Protein AF-A0AAV9V7E1-F1 (afdb_monomer_lite)

Radius of gyration: 24.43 Å; chains: 1; bounding box: 53×46×79 Å

pLDDT: mean 79.53, std 14.14, range [32.5, 94.5]

Structure (mmCIF, N/CA/C/O backbone):
data_AF-A0AAV9V7E1-F1
#
_entry.id   AF-A0AAV9V7E1-F1
#
loop_
_atom_site.group_PDB
_atom_site.id
_atom_site.type_symbol
_atom_site.label_atom_id
_atom_site.label_alt_id
_atom_site.label_comp_id
_atom_site.label_asym_id
_atom_site.label_entity_id
_atom_site.label_seq_id
_atom_site.pdbx_PDB_ins_code
_atom_site.Cartn_x
_atom_site.Cartn_y
_atom_site.Cartn_z
_atom_site.occupancy
_atom_site.B_iso_or_equiv
_atom_site.auth_seq_id
_atom_site.auth_comp_id
_atom_site.auth_asym_id
_atom_site.auth_atom_id
_atom_site.pdbx_PDB_model_num
ATOM 1 N N . MET A 1 1 ? 5.660 -2.366 -20.018 1.00 52.00 1 MET A N 1
ATOM 2 C CA . MET A 1 1 ? 5.204 -1.285 -19.118 1.00 52.00 1 MET A CA 1
ATOM 3 C C . MET A 1 1 ? 4.579 -0.204 -19.982 1.00 52.00 1 MET A C 1
ATOM 5 O O . MET A 1 1 ? 5.301 0.425 -20.743 1.00 52.00 1 MET A O 1
ATOM 9 N N . ALA A 1 2 ? 3.251 -0.061 -19.982 1.00 58.31 2 ALA A N 1
ATOM 10 C CA . ALA A 1 2 ? 2.616 1.020 -20.735 1.00 58.31 2 ALA A CA 1
ATOM 11 C C . ALA A 1 2 ? 3.020 2.370 -20.104 1.00 58.31 2 ALA A C 1
ATOM 13 O O . ALA A 1 2 ? 3.030 2.456 -18.874 1.00 58.31 2 ALA A O 1
ATOM 14 N N . PRO A 1 3 ? 3.339 3.413 -20.894 1.00 69.69 3 PRO A N 1
ATOM 15 C CA . PRO A 1 3 ? 3.819 4.705 -20.383 1.00 69.69 3 PRO A CA 1
ATOM 16 C C . PRO A 1 3 ? 2.863 5.334 -19.360 1.00 69.69 3 PRO A C 1
ATOM 18 O O . PRO A 1 3 ? 3.293 6.037 -18.449 1.00 69.69 3 PRO A O 1
ATOM 21 N N . LEU A 1 4 ? 1.572 5.004 -19.461 1.00 81.38 4 LEU A N 1
ATOM 22 C CA . LEU A 1 4 ? 0.542 5.454 -18.537 1.00 81.38 4 LEU A CA 1
ATOM 23 C C . LEU A 1 4 ? 0.798 4.990 -17.094 1.00 81.38 4 LEU A C 1
ATOM 25 O O . LEU A 1 4 ? 0.675 5.796 -16.182 1.00 81.38 4 LEU A O 1
ATOM 29 N N . GLY A 1 5 ? 1.220 3.736 -16.890 1.00 84.06 5 GLY A N 1
ATOM 30 C CA . GLY A 1 5 ? 1.453 3.179 -15.551 1.00 84.06 5 GLY A CA 1
ATOM 31 C C . GLY A 1 5 ? 2.618 3.845 -14.811 1.00 84.06 5 GLY A C 1
ATOM 32 O O . GLY A 1 5 ? 2.587 4.011 -13.592 1.00 84.06 5 GLY A O 1
ATOM 33 N N . LEU A 1 6 ? 3.638 4.271 -15.560 1.00 87.25 6 LEU A N 1
ATOM 34 C CA . LEU A 1 6 ? 4.801 4.956 -15.003 1.00 87.25 6 LEU A CA 1
ATOM 35 C C . LEU A 1 6 ? 4.447 6.388 -14.598 1.00 87.25 6 LEU A C 1
ATOM 37 O O . LEU A 1 6 ? 4.761 6.813 -13.488 1.00 87.25 6 LEU A O 1
ATOM 41 N N . LEU A 1 7 ? 3.719 7.103 -15.460 1.00 89.31 7 LEU A N 1
ATOM 42 C CA . LEU A 1 7 ? 3.215 8.437 -15.137 1.00 89.31 7 LEU A CA 1
ATOM 43 C C . LEU A 1 7 ? 2.283 8.408 -13.925 1.00 89.31 7 LEU A C 1
ATOM 45 O O . LEU A 1 7 ? 2.433 9.245 -13.040 1.00 89.31 7 LEU A O 1
ATOM 49 N N . THR A 1 8 ? 1.373 7.433 -13.837 1.00 90.62 8 THR A N 1
ATOM 50 C CA . THR A 1 8 ? 0.489 7.306 -12.670 1.00 90.62 8 THR A CA 1
ATOM 51 C C . THR A 1 8 ? 1.274 7.064 -11.391 1.00 90.62 8 THR A C 1
ATOM 53 O O . THR A 1 8 ? 0.981 7.703 -10.392 1.00 90.62 8 THR A O 1
ATOM 56 N N . ALA A 1 9 ? 2.304 6.214 -11.409 1.00 91.19 9 ALA A N 1
ATOM 57 C CA . ALA A 1 9 ? 3.104 5.944 -10.215 1.00 91.19 9 ALA A CA 1
ATOM 58 C C . ALA A 1 9 ? 3.891 7.175 -9.748 1.00 91.19 9 ALA A C 1
ATOM 60 O O . ALA A 1 9 ? 3.915 7.476 -8.554 1.00 91.19 9 ALA A O 1
ATOM 61 N N . VAL A 1 10 ? 4.479 7.922 -10.686 1.00 91.94 10 VAL A N 1
ATOM 62 C CA . VAL A 1 10 ? 5.180 9.176 -10.381 1.00 91.94 10 VAL A CA 1
ATOM 63 C C . VAL A 1 10 ? 4.205 10.217 -9.828 1.00 91.94 10 VAL A C 1
ATOM 65 O O . VAL A 1 10 ? 4.471 10.810 -8.786 1.00 91.94 10 VAL A O 1
ATOM 68 N N . VAL A 1 11 ? 3.052 10.411 -10.476 1.00 92.81 11 VAL A N 1
ATOM 69 C CA . VAL A 1 11 ? 2.013 11.340 -10.006 1.00 92.81 11 VAL A CA 1
ATOM 70 C C . VAL A 1 11 ? 1.515 10.939 -8.618 1.00 92.81 11 VAL A C 1
ATOM 72 O O . VAL A 1 11 ? 1.413 11.803 -7.753 1.00 92.81 11 VAL A O 1
ATOM 75 N N . SER A 1 12 ? 1.272 9.654 -8.364 1.00 91.69 12 SER A N 1
ATOM 76 C CA . SER A 1 12 ? 0.867 9.153 -7.048 1.00 91.69 12 SER A CA 1
ATOM 77 C C . SER A 1 12 ? 1.924 9.422 -5.977 1.00 91.69 12 SER A C 1
ATOM 79 O O . SER A 1 12 ? 1.596 9.970 -4.927 1.00 91.69 12 SER A O 1
ATOM 81 N N . ALA A 1 13 ? 3.200 9.135 -6.253 1.00 91.94 13 ALA A N 1
ATOM 82 C CA . ALA A 1 13 ? 4.289 9.414 -5.316 1.00 91.94 13 ALA A CA 1
ATOM 83 C C . ALA A 1 13 ? 4.396 10.917 -4.992 1.00 91.94 13 ALA A C 1
ATOM 85 O O . ALA A 1 13 ? 4.536 11.293 -3.827 1.00 91.94 13 ALA A O 1
ATOM 86 N N . ILE A 1 14 ? 4.254 11.786 -6.001 1.00 91.38 14 ILE A N 1
ATOM 87 C CA . ILE A 1 14 ? 4.246 13.247 -5.822 1.00 91.38 14 ILE A CA 1
ATOM 88 C C . ILE A 1 14 ? 3.015 13.709 -5.034 1.00 91.38 14 ILE A C 1
ATOM 90 O O . ILE A 1 14 ? 3.132 14.592 -4.187 1.00 91.38 14 ILE A O 1
ATOM 94 N N . ARG A 1 15 ? 1.834 13.137 -5.284 1.00 91.62 15 ARG A N 1
ATOM 95 C CA . ARG A 1 15 ? 0.604 13.503 -4.566 1.00 91.62 15 ARG A CA 1
ATOM 96 C C . ARG A 1 15 ? 0.686 13.167 -3.079 1.00 91.62 15 ARG A C 1
ATOM 98 O O . ARG A 1 15 ? 0.212 13.971 -2.281 1.00 91.62 15 ARG A O 1
ATOM 105 N N . VAL A 1 16 ? 1.293 12.032 -2.724 1.00 88.44 16 VAL A N 1
ATOM 106 C CA . VAL A 1 16 ? 1.431 11.575 -1.330 1.00 88.44 16 VAL A CA 1
ATOM 107 C C . VAL A 1 16 ? 2.575 12.292 -0.602 1.00 88.44 16 VAL A C 1
ATOM 109 O O . VAL A 1 16 ? 2.384 12.759 0.519 1.00 88.44 16 VAL A O 1
ATOM 112 N N . CYS A 1 17 ? 3.749 12.402 -1.235 1.00 86.69 17 CYS A N 1
ATOM 113 C CA . CYS A 1 17 ? 5.004 12.766 -0.552 1.00 86.69 17 CYS A CA 1
ATOM 114 C C . CYS A 1 17 ? 5.626 14.076 -1.053 1.00 86.69 17 CYS A C 1
ATOM 116 O O . CYS A 1 17 ? 6.612 14.555 -0.495 1.00 86.69 17 CYS A O 1
ATOM 118 N N . GLY A 1 18 ? 5.112 14.631 -2.150 1.00 84.56 18 GLY A N 1
ATOM 119 C CA . GLY A 1 18 ? 5.703 15.781 -2.821 1.00 84.56 18 GLY A CA 1
ATOM 120 C C . GLY A 1 18 ? 5.527 17.080 -2.043 1.00 84.56 18 GLY A C 1
ATOM 121 O O . GLY A 1 18 ? 4.513 17.326 -1.387 1.00 84.56 18 GLY A O 1
ATOM 122 N N . THR A 1 19 ? 6.510 17.967 -2.177 1.00 87.69 19 THR A N 1
ATOM 123 C CA . THR A 1 19 ? 6.403 19.345 -1.689 1.00 87.69 19 THR A CA 1
ATOM 124 C C . THR A 1 19 ? 5.349 20.125 -2.493 1.00 87.69 19 THR A C 1
ATOM 126 O O . THR A 1 19 ? 5.003 19.731 -3.613 1.00 87.69 19 THR A O 1
ATOM 129 N N . PRO A 1 20 ? 4.838 21.263 -1.981 1.00 87.19 20 PRO A N 1
ATOM 130 C CA . PRO A 1 20 ? 3.844 22.069 -2.695 1.00 87.19 20 PRO A CA 1
ATOM 131 C C . PRO A 1 20 ? 4.257 22.454 -4.125 1.00 87.19 20 PRO A C 1
ATOM 133 O O . PRO A 1 20 ? 3.412 22.490 -5.015 1.00 87.19 20 PRO A O 1
ATOM 136 N N . SER A 1 21 ? 5.552 22.672 -4.380 1.00 88.00 21 SER A N 1
ATOM 137 C CA . SER A 1 21 ? 6.071 22.962 -5.722 1.00 88.00 21 SER A CA 1
ATOM 138 C C . SER A 1 21 ? 5.982 21.758 -6.665 1.00 88.00 21 SER A C 1
ATOM 140 O O . SER A 1 21 ? 5.556 21.908 -7.809 1.00 88.00 21 SER A O 1
ATOM 142 N N . MET A 1 22 ? 6.310 20.552 -6.192 1.00 87.38 22 MET A N 1
ATOM 143 C CA . MET A 1 22 ? 6.173 19.324 -6.984 1.00 87.38 22 MET A CA 1
ATOM 144 C C . MET A 1 22 ? 4.703 19.015 -7.285 1.00 87.38 22 MET A C 1
ATOM 146 O O . MET A 1 22 ? 4.364 18.636 -8.405 1.00 87.38 22 MET A O 1
ATOM 150 N N . ARG A 1 23 ? 3.814 19.232 -6.309 1.00 90.25 23 ARG A N 1
ATOM 151 C CA . ARG A 1 23 ? 2.363 19.085 -6.503 1.00 90.25 23 ARG A CA 1
ATOM 152 C C . ARG A 1 23 ? 1.830 20.131 -7.485 1.00 90.25 23 ARG A C 1
ATOM 154 O O . ARG A 1 23 ? 0.990 19.805 -8.318 1.00 90.25 23 ARG A O 1
ATOM 161 N N . ALA A 1 24 ? 2.354 21.358 -7.465 1.00 90.69 24 ALA A N 1
ATOM 162 C CA . ALA A 1 24 ? 2.008 22.380 -8.451 1.00 90.69 24 ALA A CA 1
ATOM 163 C C . ALA A 1 24 ? 2.445 22.010 -9.874 1.00 90.69 24 ALA A C 1
ATOM 165 O O . ALA A 1 24 ? 1.677 22.224 -10.810 1.00 90.69 24 ALA A O 1
ATOM 166 N N . PHE A 1 25 ? 3.616 21.389 -10.034 1.00 91.56 25 PHE A N 1
ATOM 167 C CA . PHE A 1 25 ? 4.118 20.948 -11.337 1.00 91.56 25 PHE A CA 1
ATOM 168 C C . PHE A 1 25 ? 3.181 19.949 -12.035 1.00 91.56 25 PHE A C 1
ATOM 170 O O . PHE A 1 25 ? 2.971 20.036 -13.240 1.00 91.56 25 PHE A O 1
ATOM 177 N N . ILE A 1 26 ? 2.557 19.044 -11.277 1.00 91.88 26 ILE A N 1
ATOM 178 C CA . ILE A 1 26 ? 1.576 18.082 -11.808 1.00 91.88 26 ILE A CA 1
ATOM 179 C C . ILE A 1 26 ? 0.138 18.635 -11.856 1.00 91.88 26 ILE A C 1
ATOM 181 O O . ILE A 1 26 ? -0.808 17.875 -12.061 1.00 91.88 26 ILE A O 1
ATOM 185 N N . GLY A 1 27 ? -0.056 19.938 -11.619 1.00 90.00 27 GLY A N 1
ATOM 186 C CA . GLY A 1 27 ? -1.377 20.578 -11.626 1.00 90.00 27 GLY A CA 1
ATOM 187 C C . GLY A 1 27 ? -2.244 20.276 -10.397 1.00 90.00 27 GLY A C 1
ATOM 188 O O . GLY A 1 27 ? -3.460 20.436 -10.447 1.00 90.00 27 GLY A O 1
ATOM 189 N N . ARG A 1 28 ? -1.642 19.842 -9.283 1.00 89.00 28 ARG A N 1
ATOM 190 C CA . ARG A 1 28 ? -2.319 19.464 -8.026 1.00 89.00 28 ARG A CA 1
ATOM 191 C C . ARG A 1 28 ? -1.922 20.354 -6.841 1.00 89.00 28 ARG A C 1
ATOM 193 O O . ARG A 1 28 ? -1.932 19.916 -5.697 1.00 89.00 28 ARG A O 1
ATOM 200 N N . ALA A 1 29 ? -1.585 21.623 -7.098 1.00 86.00 29 ALA A N 1
ATOM 201 C CA . ALA A 1 29 ? -1.129 22.572 -6.070 1.00 86.00 29 ALA A CA 1
ATOM 202 C C . ALA A 1 29 ? -2.114 22.745 -4.897 1.00 86.00 29 ALA A C 1
ATOM 204 O O . ALA A 1 29 ? -1.691 22.914 -3.760 1.00 86.00 29 ALA A O 1
ATOM 205 N N . GLN A 1 30 ? -3.417 22.725 -5.192 1.00 86.44 30 GLN A N 1
ATOM 206 C CA . GLN A 1 30 ? -4.501 22.952 -4.226 1.00 86.44 30 GLN A CA 1
ATOM 207 C C . GLN A 1 30 ? -5.075 21.646 -3.659 1.00 86.44 30 GLN A C 1
ATOM 209 O O . GLN A 1 30 ? -6.104 21.651 -2.990 1.00 86.44 30 GLN A O 1
ATOM 214 N N . GLU A 1 31 ? -4.450 20.508 -3.957 1.00 86.69 31 GLU A N 1
ATOM 215 C CA . GLU A 1 31 ? -4.922 19.223 -3.464 1.00 86.69 31 GLU A CA 1
ATOM 216 C C . GLU A 1 31 ? -4.590 19.058 -1.975 1.00 86.69 31 GLU A C 1
ATOM 218 O O . GLU A 1 31 ? -3.427 19.146 -1.564 1.00 86.69 31 GLU A O 1
ATOM 223 N N . SER A 1 32 ? -5.608 18.778 -1.156 1.00 85.44 32 SER A N 1
ATOM 224 C CA . SER A 1 32 ? -5.393 18.509 0.265 1.00 85.44 32 SER A CA 1
ATOM 225 C C . SER A 1 32 ? -4.566 17.222 0.460 1.00 85.44 32 SER A C 1
ATOM 227 O O . SER A 1 32 ? -4.656 16.301 -0.357 1.00 85.44 32 SER A O 1
ATOM 229 N N . PRO A 1 33 ? -3.731 17.114 1.510 1.00 80.75 33 PRO A N 1
ATOM 230 C CA . PRO A 1 33 ? -3.013 15.872 1.815 1.00 80.75 33 PRO A CA 1
ATOM 231 C C . PRO A 1 33 ? -3.953 14.670 1.978 1.00 80.75 33 PRO A C 1
ATOM 233 O O . PRO A 1 33 ? -3.702 13.627 1.380 1.00 80.75 33 PRO A O 1
ATOM 236 N N . GLY A 1 34 ? -5.084 14.856 2.668 1.00 83.19 34 GLY A N 1
ATOM 237 C CA . GLY A 1 34 ? -6.085 13.807 2.864 1.00 83.19 34 GLY A CA 1
ATOM 238 C C . GLY A 1 34 ? -6.660 13.263 1.554 1.00 83.19 34 GLY A C 1
ATOM 239 O O . GLY A 1 34 ? -6.980 12.086 1.469 1.00 83.19 34 GLY A O 1
ATOM 240 N N . THR A 1 35 ? -6.757 14.080 0.496 1.00 87.81 35 THR A N 1
ATOM 241 C CA . THR A 1 35 ? -7.291 13.617 -0.798 1.00 87.81 35 THR A CA 1
ATOM 242 C C . THR A 1 35 ? -6.392 12.576 -1.444 1.00 87.81 35 THR A C 1
ATOM 244 O O . THR A 1 35 ? -6.877 11.558 -1.931 1.00 87.81 35 THR A O 1
ATOM 247 N N . ALA A 1 36 ? -5.080 12.788 -1.385 1.00 87.56 36 ALA A N 1
ATOM 248 C CA . ALA A 1 36 ? -4.124 11.799 -1.859 1.00 87.56 36 ALA A CA 1
ATOM 249 C C . ALA A 1 36 ? -4.139 10.540 -0.975 1.00 87.56 36 ALA A C 1
ATOM 251 O O . ALA A 1 36 ? -4.044 9.431 -1.490 1.00 87.56 36 ALA A O 1
ATOM 252 N N . GLU A 1 37 ? -4.289 10.697 0.343 1.00 87.44 37 GLU A N 1
ATOM 253 C CA . GLU A 1 37 ? -4.324 9.581 1.298 1.00 87.44 37 GLU A CA 1
ATOM 254 C C . GLU A 1 37 ? -5.550 8.684 1.119 1.00 87.44 37 GLU A C 1
ATOM 256 O O . GLU A 1 37 ? -5.416 7.461 1.133 1.00 87.44 37 GLU A O 1
ATOM 261 N N . VAL A 1 38 ? -6.735 9.270 0.935 1.00 88.06 38 VAL A N 1
ATOM 262 C CA . VAL A 1 38 ? -7.986 8.532 0.706 1.00 88.06 38 VAL A CA 1
ATOM 263 C C . VAL A 1 38 ? -7.885 7.664 -0.548 1.00 88.06 38 VAL A C 1
ATOM 265 O O . VAL A 1 38 ? -8.335 6.522 -0.519 1.00 88.06 38 VAL A O 1
ATOM 268 N N . GLU A 1 39 ? -7.277 8.176 -1.620 1.00 87.44 39 GLU A N 1
ATOM 269 C CA . GLU A 1 39 ? -7.197 7.480 -2.910 1.00 87.44 39 GLU A CA 1
ATOM 270 C C . GLU A 1 39 ? -6.033 6.485 -3.023 1.00 87.44 39 GLU A C 1
ATOM 272 O O . GLU A 1 39 ? -6.160 5.486 -3.731 1.00 87.44 39 GLU A O 1
ATOM 277 N N . LEU A 1 40 ? -4.881 6.780 -2.408 1.00 88.31 40 LEU A N 1
ATOM 278 C CA . LEU A 1 40 ? -3.621 6.085 -2.712 1.00 88.31 40 LEU A CA 1
ATOM 279 C C . LEU A 1 40 ? -3.078 5.232 -1.571 1.00 88.31 40 LEU A C 1
ATOM 281 O O . LEU A 1 40 ? -2.299 4.318 -1.835 1.00 88.31 40 LEU A O 1
ATOM 285 N N . LEU A 1 41 ? -3.435 5.535 -0.326 1.00 86.94 41 LEU A N 1
ATOM 286 C CA . LEU A 1 41 ? -2.930 4.805 0.833 1.00 86.94 41 LEU A CA 1
ATOM 287 C C . LEU A 1 41 ? -3.994 3.849 1.367 1.00 86.94 41 LEU A C 1
ATOM 289 O O . LEU A 1 41 ? -5.183 4.072 1.183 1.00 86.94 41 LEU A O 1
ATOM 293 N N . SER A 1 42 ? -3.564 2.790 2.047 1.00 86.69 42 SER A N 1
ATOM 294 C CA . SER A 1 42 ? -4.420 1.896 2.845 1.00 86.69 42 SER A CA 1
ATOM 295 C C . SER A 1 42 ? -4.437 2.275 4.330 1.00 86.69 42 SER A C 1
ATOM 297 O O . SER A 1 42 ? -5.196 1.711 5.117 1.00 86.69 42 SER A O 1
ATOM 299 N N . CYS A 1 43 ? -3.624 3.252 4.729 1.00 85.56 43 CYS A N 1
ATOM 300 C CA . CYS A 1 43 ? -3.489 3.683 6.113 1.00 85.56 43 CYS A CA 1
ATOM 301 C C . CYS A 1 43 ? -4.590 4.655 6.547 1.00 85.56 43 CYS A C 1
ATOM 303 O O . CYS A 1 43 ? -5.292 5.226 5.711 1.00 85.56 43 CYS A O 1
ATOM 305 N N . THR A 1 44 ? -4.747 4.846 7.852 1.00 88.56 44 THR A N 1
ATOM 306 C CA . THR A 1 44 ? -5.604 5.884 8.440 1.00 88.56 44 THR A CA 1
ATOM 307 C C . THR A 1 44 ? -4.753 7.068 8.914 1.00 88.56 44 THR A C 1
ATOM 309 O O . THR A 1 44 ? -3.547 6.951 9.140 1.00 88.56 44 THR A O 1
ATOM 312 N N . SER A 1 45 ? -5.357 8.249 9.020 1.00 86.56 45 SER A N 1
ATOM 313 C CA . SER A 1 45 ? -4.696 9.475 9.490 1.00 86.56 45 SER A CA 1
ATOM 314 C C . SER A 1 45 ? -5.692 10.367 10.232 1.00 86.56 45 SER A C 1
ATOM 316 O O . SER A 1 45 ? -6.876 10.049 10.313 1.00 86.56 45 SER A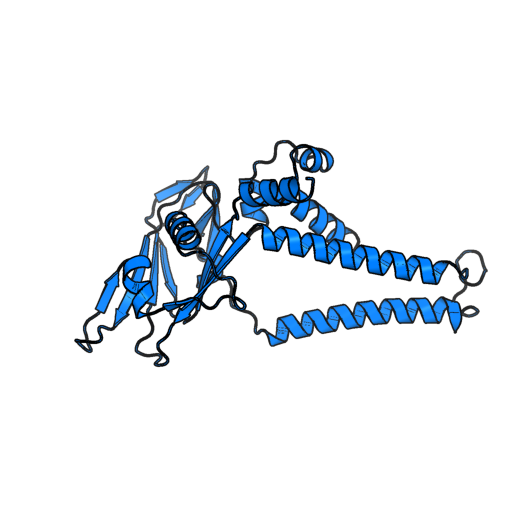 O 1
ATOM 318 N N . GLU A 1 46 ? -5.252 11.524 10.726 1.00 82.19 46 GLU A N 1
ATOM 319 C CA . GLU A 1 46 ? -6.147 12.535 11.316 1.00 82.19 46 GLU A CA 1
ATOM 320 C C . GLU A 1 46 ? -7.223 13.023 10.334 1.00 82.19 46 GLU A C 1
ATOM 322 O O . GLU A 1 46 ? -8.339 13.369 10.731 1.00 82.19 46 GLU A O 1
ATOM 327 N N . THR A 1 47 ? -6.920 13.007 9.035 1.00 83.56 47 THR A N 1
ATOM 328 C CA . THR A 1 47 ? -7.835 13.483 7.989 1.00 83.56 47 THR A CA 1
ATOM 329 C C . THR A 1 47 ? -8.600 12.363 7.300 1.00 83.56 47 THR A C 1
ATOM 331 O O . THR A 1 47 ? -9.629 12.648 6.694 1.00 83.56 47 THR A O 1
ATOM 334 N N . THR A 1 48 ? -8.138 11.115 7.418 1.00 88.00 48 THR A N 1
ATOM 335 C CA . THR A 1 48 ? -8.656 9.971 6.661 1.00 88.00 48 THR A CA 1
ATOM 336 C C . THR A 1 48 ? -8.998 8.806 7.582 1.00 88.00 48 THR A C 1
ATOM 338 O O . THR A 1 48 ? -8.173 8.367 8.384 1.00 88.00 48 THR A O 1
ATOM 341 N N . ALA A 1 49 ? -10.196 8.254 7.436 1.00 89.06 49 ALA A N 1
ATOM 342 C CA . ALA A 1 49 ? -10.672 7.114 8.210 1.00 89.06 49 ALA A CA 1
ATOM 343 C C . ALA A 1 49 ? -11.457 6.131 7.338 1.00 89.06 49 ALA A C 1
ATOM 345 O O . ALA A 1 49 ? -11.779 6.423 6.187 1.00 89.06 49 ALA A O 1
ATOM 346 N N . GLU A 1 50 ? -11.782 4.965 7.890 1.00 91.31 50 GLU A N 1
ATOM 347 C CA . GLU A 1 50 ? -12.543 3.925 7.198 1.00 91.31 50 GLU A CA 1
ATOM 348 C C . GLU A 1 50 ? -13.854 3.630 7.924 1.00 91.31 50 GLU A C 1
ATOM 350 O O . GLU A 1 50 ? -13.902 3.601 9.155 1.00 91.31 50 GLU A O 1
ATOM 355 N N . LEU A 1 51 ? -14.914 3.392 7.152 1.00 91.44 51 LEU A N 1
ATOM 356 C CA . LEU A 1 51 ? -16.236 3.013 7.641 1.00 91.44 51 LEU A CA 1
ATOM 357 C C . LEU A 1 51 ? -16.833 1.879 6.819 1.00 91.44 51 LEU A C 1
ATOM 359 O O . LEU A 1 51 ? -16.505 1.699 5.650 1.00 91.44 51 LEU A O 1
ATOM 363 N N . PHE A 1 52 ? -17.776 1.158 7.410 1.00 90.38 52 PHE A N 1
ATOM 364 C CA . PHE A 1 52 ? -18.646 0.256 6.672 1.00 90.38 52 PHE A CA 1
ATOM 365 C C . PHE A 1 52 ? -19.697 1.046 5.896 1.00 90.38 52 PHE A C 1
ATOM 367 O O . PHE A 1 52 ? -20.335 1.961 6.429 1.00 90.38 52 PHE A O 1
ATOM 374 N N . ASN A 1 53 ? -19.900 0.655 4.641 1.00 90.19 53 ASN A N 1
ATOM 375 C CA . ASN A 1 53 ? -20.906 1.237 3.767 1.00 90.19 53 ASN A CA 1
ATOM 376 C C . ASN A 1 53 ? -21.533 0.161 2.878 1.00 90.19 53 ASN A C 1
ATOM 378 O O . ASN A 1 53 ? -20.814 -0.471 2.114 1.00 90.19 53 ASN A O 1
ATOM 382 N N . GLU A 1 54 ? -22.849 -0.044 2.983 1.00 82.94 54 GLU A N 1
ATOM 383 C CA . GLU A 1 54 ? -23.663 -0.905 2.100 1.00 82.94 54 GLU A CA 1
ATOM 384 C C . GLU A 1 54 ? -23.009 -2.241 1.674 1.00 82.94 54 GLU A C 1
ATOM 386 O O . GLU A 1 54 ? -23.020 -2.628 0.510 1.00 82.94 54 GLU A O 1
ATOM 391 N N . GLY A 1 55 ? -22.424 -2.974 2.629 1.00 78.81 55 GLY A N 1
ATOM 392 C CA . GLY A 1 55 ? -21.786 -4.276 2.371 1.00 78.81 55 GLY A CA 1
ATOM 393 C C . GLY A 1 55 ? -20.318 -4.210 1.931 1.00 78.81 55 GLY A C 1
ATOM 394 O O . GLY A 1 55 ? -19.707 -5.248 1.688 1.00 78.81 55 GLY A O 1
ATOM 395 N N . GLY A 1 56 ? -19.738 -3.014 1.876 1.00 86.50 56 GLY A N 1
ATOM 396 C CA . GLY A 1 56 ? -18.320 -2.758 1.655 1.00 86.50 56 GLY A CA 1
ATOM 397 C C . GLY A 1 56 ? -17.712 -1.836 2.712 1.00 86.50 56 GLY A C 1
ATOM 398 O O . GLY A 1 56 ? -18.276 -1.603 3.784 1.00 86.50 56 GLY A O 1
ATOM 399 N N . ILE A 1 57 ? -16.526 -1.320 2.396 1.00 90.25 57 ILE A N 1
ATOM 400 C CA . ILE A 1 57 ? -15.762 -0.401 3.241 1.00 90.25 57 ILE A CA 1
ATOM 401 C C . ILE A 1 57 ? -15.475 0.852 2.419 1.00 90.25 57 ILE A C 1
ATOM 403 O O . ILE A 1 57 ? -14.993 0.756 1.291 1.00 90.25 57 ILE A O 1
ATOM 407 N N . ALA A 1 58 ? -15.776 2.015 2.981 1.00 89.75 58 ALA A N 1
ATOM 408 C CA . ALA A 1 58 ? -15.534 3.317 2.385 1.00 89.75 58 ALA A CA 1
ATOM 409 C C . ALA A 1 58 ? -14.433 4.053 3.156 1.00 89.75 58 ALA A C 1
ATOM 411 O O . ALA A 1 58 ? -14.444 4.088 4.388 1.00 89.75 58 ALA A O 1
ATOM 412 N N . ARG A 1 59 ? -13.498 4.665 2.424 1.00 89.75 59 ARG A N 1
ATOM 413 C CA . ARG A 1 59 ? -12.533 5.625 2.973 1.00 89.75 59 ARG A CA 1
ATOM 414 C C . ARG A 1 59 ? -13.162 7.011 2.932 1.00 89.75 59 ARG A C 1
ATOM 416 O O . ARG A 1 59 ? -13.644 7.438 1.885 1.00 89.75 59 ARG A O 1
ATOM 423 N N . VAL A 1 60 ? -13.180 7.688 4.072 1.00 89.56 60 VAL A N 1
ATOM 424 C CA . VAL A 1 60 ? -13.875 8.962 4.266 1.00 89.56 60 VAL A CA 1
ATOM 425 C C . VAL A 1 60 ? -12.952 9.989 4.902 1.00 89.56 60 VAL A C 1
ATOM 427 O O . VAL A 1 60 ? -11.996 9.648 5.601 1.00 89.56 60 VAL A O 1
ATOM 430 N N . PHE A 1 61 ? -13.265 11.260 4.672 1.00 88.31 61 PHE A N 1
ATOM 431 C CA . PHE A 1 61 ? -12.583 12.362 5.329 1.00 88.31 61 PHE A CA 1
ATOM 432 C C . PHE A 1 61 ? -13.156 12.616 6.722 1.00 88.31 61 PHE A C 1
ATOM 434 O O . PHE A 1 61 ? -14.370 12.621 6.907 1.00 88.31 61 PHE A O 1
ATOM 441 N N . GLY A 1 62 ? -12.285 12.914 7.680 1.00 83.62 62 GLY A N 1
ATOM 442 C CA . GLY A 1 62 ? -12.662 13.262 9.048 1.00 83.62 62 GLY A CA 1
ATOM 443 C C . GLY A 1 62 ? -12.630 12.082 10.012 1.00 83.62 62 GLY A C 1
ATOM 444 O O . GLY A 1 62 ? -12.030 11.045 9.735 1.00 83.62 62 GLY A O 1
ATOM 445 N N . GLU A 1 63 ? -13.244 12.284 11.177 1.00 83.31 63 GLU A N 1
ATOM 446 C CA . GLU A 1 63 ? -13.164 11.382 12.325 1.00 83.31 63 GLU A CA 1
ATOM 447 C C . GLU A 1 63 ? -14.512 10.714 12.608 1.00 83.31 63 GLU A C 1
ATOM 449 O O . GLU A 1 63 ? -15.320 11.224 13.392 1.00 83.31 63 GLU A O 1
ATOM 454 N N . PRO A 1 64 ? -14.805 9.589 11.942 1.00 86.50 64 PRO A N 1
ATOM 455 C CA . PRO A 1 64 ? -16.008 8.843 12.216 1.00 86.50 64 PRO A CA 1
ATOM 456 C C . PRO A 1 64 ? -15.909 8.123 13.557 1.00 86.50 64 PRO A C 1
ATOM 458 O O . PRO A 1 64 ? -14.836 7.737 14.021 1.00 86.50 64 PRO A O 1
ATOM 461 N N . ARG A 1 65 ? -17.069 7.875 14.156 1.00 87.62 65 ARG A N 1
ATOM 462 C CA . ARG A 1 65 ? -17.183 7.074 15.368 1.00 87.62 65 ARG A CA 1
ATOM 463 C C . ARG A 1 65 ? -17.238 5.611 14.975 1.00 87.62 65 ARG A C 1
ATOM 465 O O . ARG A 1 65 ? -18.199 5.160 14.353 1.00 87.62 65 ARG A O 1
ATOM 472 N N . ILE A 1 66 ? -16.230 4.864 15.384 1.00 89.19 66 ILE A N 1
ATOM 473 C CA . ILE A 1 66 ? -16.219 3.413 15.293 1.00 89.19 66 ILE A CA 1
ATOM 474 C C . ILE A 1 66 ? -15.587 2.862 16.561 1.00 89.19 66 ILE A C 1
ATOM 476 O O . ILE A 1 66 ? -14.548 3.339 17.008 1.00 89.19 66 ILE A O 1
ATOM 480 N N . LEU A 1 67 ? -16.259 1.896 17.175 1.00 88.25 67 LEU A N 1
ATOM 481 C CA . LEU A 1 67 ? -15.801 1.283 18.410 1.00 88.25 67 LEU A CA 1
ATOM 482 C C . LEU A 1 67 ? -15.153 -0.060 18.088 1.00 88.25 67 LEU A C 1
ATOM 484 O O . LEU A 1 67 ? -15.807 -0.942 17.534 1.00 88.25 67 LEU A O 1
ATOM 488 N N . GLU A 1 68 ? -13.880 -0.208 18.439 1.00 87.94 68 GLU A N 1
ATOM 489 C CA . GLU A 1 68 ? -13.156 -1.474 18.355 1.00 87.94 68 GLU A CA 1
ATOM 490 C C . GLU A 1 68 ? -13.201 -2.180 19.713 1.00 87.94 68 GLU A C 1
ATOM 492 O O . GLU A 1 68 ? -12.853 -1.599 20.740 1.00 87.94 68 GLU A O 1
ATOM 497 N N . ILE A 1 69 ? -13.651 -3.433 19.718 1.00 88.50 69 ILE A N 1
ATOM 498 C CA . ILE A 1 69 ? -13.789 -4.253 20.921 1.00 88.50 69 ILE A CA 1
ATOM 499 C C . ILE A 1 69 ? -13.096 -5.586 20.682 1.00 88.50 69 ILE A C 1
ATOM 501 O O . ILE A 1 69 ? -13.353 -6.258 19.681 1.00 88.50 69 ILE A O 1
ATOM 505 N N . MET A 1 70 ? -12.257 -5.999 21.627 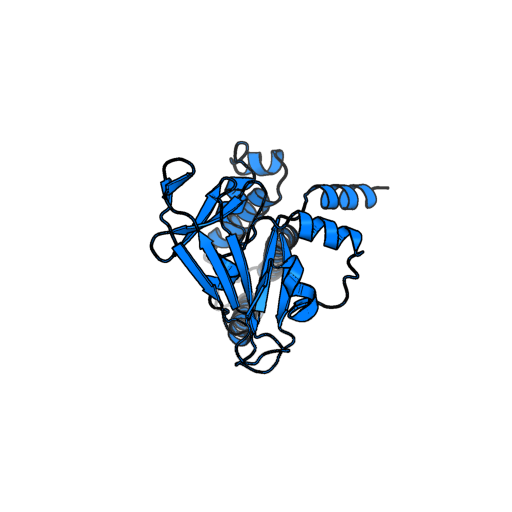1.00 87.06 70 MET A N 1
ATOM 506 C CA . MET A 1 70 ? -11.615 -7.307 21.600 1.00 87.06 70 MET A CA 1
ATOM 507 C C . MET A 1 70 ? -12.249 -8.240 22.615 1.00 87.06 70 MET A C 1
ATOM 509 O O . MET A 1 70 ? -12.495 -7.867 23.761 1.00 87.06 70 MET A O 1
ATOM 513 N N . VAL A 1 71 ? -12.517 -9.465 22.174 1.00 86.88 71 VAL A N 1
ATOM 514 C CA . VAL A 1 71 ? -13.166 -10.496 22.975 1.00 86.88 71 VAL A CA 1
ATOM 515 C C . VAL A 1 71 ? -12.288 -11.739 22.983 1.00 86.88 71 VAL A C 1
ATOM 517 O O . VAL A 1 71 ? -12.147 -12.418 21.964 1.00 86.88 71 VAL A O 1
ATOM 520 N N . LYS A 1 72 ? -11.722 -12.060 24.145 1.00 83.69 72 LYS A N 1
ATOM 521 C CA . LYS A 1 72 ? -10.923 -13.268 24.378 1.00 83.69 72 LYS A CA 1
ATOM 522 C C . LYS A 1 72 ? -11.688 -14.215 25.313 1.00 83.69 72 LYS A C 1
ATOM 524 O O . LYS A 1 72 ? -12.290 -13.752 26.281 1.00 83.69 72 LYS A O 1
ATOM 529 N N . PRO A 1 73 ? -11.671 -15.537 25.089 1.00 81.50 73 PRO A N 1
ATOM 530 C CA . PRO A 1 73 ? -12.139 -16.492 26.092 1.00 81.50 73 PRO A CA 1
ATOM 531 C C . PRO A 1 73 ? -11.317 -16.388 27.383 1.00 81.50 73 PRO A C 1
ATOM 533 O O . PRO A 1 73 ? -10.092 -16.275 27.336 1.00 81.50 73 PRO A O 1
ATOM 536 N N . SER A 1 74 ? -11.984 -16.414 28.534 1.00 78.88 74 SER A N 1
ATOM 537 C CA . SER A 1 74 ? -11.317 -16.357 29.834 1.00 78.88 74 SER A CA 1
ATOM 538 C C . SER A 1 74 ? -10.494 -17.621 30.072 1.00 78.88 74 SER A C 1
ATOM 540 O O . SER A 1 74 ? -10.951 -18.735 29.817 1.00 78.88 74 SER A O 1
ATOM 542 N N . ASP A 1 75 ? -9.282 -17.454 30.600 1.00 74.56 75 ASP A N 1
ATOM 543 C CA . ASP A 1 75 ? -8.455 -18.588 31.016 1.00 74.56 75 ASP A CA 1
ATOM 544 C C . ASP A 1 75 ? -8.908 -19.177 32.368 1.00 74.56 75 ASP A C 1
ATOM 546 O O . ASP A 1 75 ? -8.593 -20.328 32.664 1.00 74.56 75 ASP A O 1
ATOM 550 N N . ALA A 1 76 ? -9.688 -18.428 33.161 1.00 75.69 76 ALA A N 1
ATOM 551 C CA . ALA A 1 76 ? -10.188 -18.859 34.471 1.00 75.69 76 ALA A CA 1
ATOM 552 C C . ALA A 1 76 ? -11.533 -19.605 34.402 1.00 75.69 76 ALA A C 1
ATOM 554 O O . ALA A 1 76 ? -11.766 -20.519 35.191 1.00 75.69 76 ALA A O 1
ATOM 555 N N . ASP A 1 77 ? -12.410 -19.233 33.464 1.00 77.81 77 ASP A N 1
ATOM 556 C CA . ASP A 1 77 ? -13.712 -19.876 33.263 1.00 77.81 77 ASP A CA 1
ATOM 557 C C . ASP A 1 77 ? -13.886 -20.271 31.786 1.00 77.81 77 ASP A C 1
ATOM 559 O O . ASP A 1 77 ? -13.887 -19.390 30.925 1.00 77.81 77 ASP A O 1
ATOM 563 N N . PRO A 1 78 ? -14.098 -21.562 31.457 1.00 70.31 78 PRO A N 1
ATOM 564 C CA . PRO A 1 78 ? -14.328 -22.011 30.083 1.00 70.31 78 PRO A CA 1
ATOM 565 C C . PRO A 1 78 ? -15.573 -21.406 29.407 1.00 70.31 78 PRO A C 1
ATOM 567 O O . PRO A 1 78 ? -15.718 -21.550 28.191 1.00 70.31 78 PRO A O 1
ATOM 570 N N . LYS A 1 79 ? -16.476 -20.750 30.152 1.00 75.62 79 LYS A N 1
ATOM 571 C CA . LYS A 1 79 ? -17.595 -19.959 29.599 1.00 75.62 79 LYS A CA 1
ATOM 572 C C . LYS A 1 79 ? -17.419 -18.445 29.747 1.00 75.62 79 LYS A C 1
ATOM 574 O O . LYS A 1 79 ? -18.234 -17.694 29.210 1.00 75.62 79 LYS A O 1
ATOM 579 N N . GLY A 1 80 ? -16.389 -17.999 30.458 1.00 79.25 80 GLY A N 1
ATOM 580 C CA . GLY A 1 80 ? -16.106 -16.587 30.663 1.00 79.25 80 GLY A CA 1
ATOM 581 C C . GLY A 1 80 ? -15.559 -15.940 29.394 1.00 79.25 80 GLY A C 1
ATOM 582 O O . GLY A 1 80 ? -14.793 -16.548 28.646 1.00 79.25 80 GLY A O 1
ATOM 583 N N . LEU A 1 81 ? -15.927 -14.685 29.158 1.00 82.25 81 LEU A N 1
ATOM 584 C CA . LEU A 1 81 ? -15.390 -13.857 28.081 1.00 82.25 81 LEU A CA 1
ATOM 585 C C . LEU A 1 81 ? -14.758 -12.620 28.711 1.00 82.25 81 LEU A C 1
ATOM 587 O O . LEU A 1 81 ? -15.380 -11.950 29.533 1.00 82.25 81 LEU A O 1
ATOM 591 N N . VAL A 1 82 ? -13.522 -12.334 28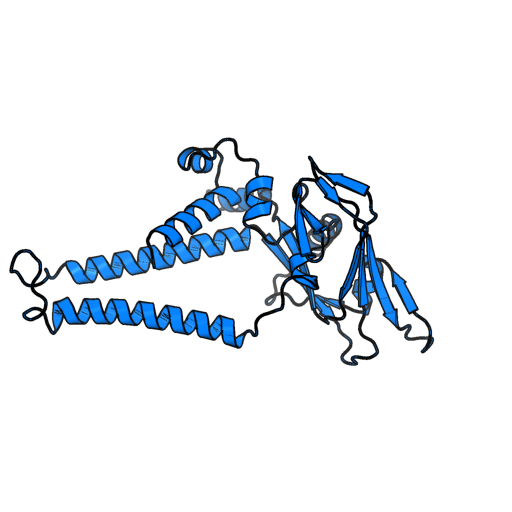.326 1.00 82.56 82 VAL A N 1
ATOM 592 C CA . VAL A 1 82 ? -12.827 -11.091 28.645 1.00 82.56 82 VAL A CA 1
ATOM 593 C C . VAL A 1 82 ? -13.064 -10.144 27.480 1.00 82.56 82 VAL A C 1
ATOM 595 O O . VAL A 1 82 ? -12.737 -10.465 26.337 1.00 82.56 82 VAL A O 1
ATOM 598 N N . VAL A 1 83 ? -13.670 -9.001 27.779 1.00 84.25 83 VAL A N 1
ATOM 599 C CA . VAL A 1 83 ? -13.964 -7.944 26.813 1.00 84.25 83 VAL A CA 1
ATOM 600 C C . VAL A 1 83 ? -13.163 -6.717 27.216 1.00 84.25 83 VAL A C 1
ATOM 602 O O . VAL A 1 83 ? -13.220 -6.316 28.377 1.00 84.25 83 VAL A O 1
ATOM 605 N N . GLY A 1 84 ? -12.433 -6.128 26.276 1.00 83.06 84 GLY A N 1
ATOM 606 C CA . GLY A 1 84 ? -11.625 -4.940 26.537 1.00 83.06 84 GLY A CA 1
ATOM 607 C C . GLY A 1 84 ? -11.296 -4.159 25.273 1.00 83.06 84 GLY A C 1
ATOM 608 O O . GLY A 1 84 ? -11.613 -4.589 24.155 1.00 83.06 84 GLY A O 1
ATOM 609 N N . SER A 1 85 ? -10.656 -3.004 25.467 1.00 79.88 85 SER A N 1
ATOM 610 C CA . SER A 1 85 ? -9.996 -2.277 24.383 1.00 79.88 85 SER A CA 1
ATOM 611 C C . SER A 1 85 ? -8.818 -3.097 23.850 1.00 79.88 85 SER A C 1
ATOM 613 O O . SER A 1 85 ? -8.343 -4.031 24.503 1.00 79.88 85 SER A O 1
ATOM 615 N N . PHE A 1 86 ? -8.306 -2.737 22.673 1.00 75.06 86 PHE A N 1
ATOM 616 C CA . PHE A 1 86 ? -7.057 -3.316 22.189 1.00 75.06 86 PHE A CA 1
ATOM 617 C C . PHE A 1 86 ? -5.939 -3.172 23.216 1.00 75.06 86 PHE A C 1
ATOM 619 O O . PHE A 1 86 ? -5.269 -4.156 23.491 1.00 75.06 86 PHE A O 1
ATOM 626 N N . ASP A 1 87 ? -5.774 -1.998 23.823 1.00 70.19 87 ASP A N 1
ATOM 627 C CA . ASP A 1 87 ? -4.667 -1.750 24.754 1.00 70.19 87 ASP A CA 1
ATOM 628 C C . ASP A 1 87 ? -4.740 -2.642 26.002 1.00 70.19 87 ASP A C 1
ATOM 630 O O . ASP A 1 87 ? -3.709 -3.078 26.511 1.00 70.19 87 ASP A O 1
ATOM 634 N N . ASP A 1 88 ? -5.952 -3.002 26.430 1.00 70.38 88 ASP A N 1
ATOM 635 C CA . ASP A 1 88 ? -6.176 -3.871 27.587 1.00 70.38 88 ASP A CA 1
ATOM 636 C C . ASP A 1 88 ? -5.857 -5.342 27.275 1.00 70.38 88 ASP A C 1
ATOM 638 O O . ASP A 1 88 ? -5.353 -6.076 28.125 1.00 70.38 88 ASP A O 1
ATOM 642 N N . VAL A 1 89 ? -6.168 -5.795 26.053 1.00 67.88 89 VAL A N 1
ATOM 643 C CA . VAL A 1 89 ? -6.107 -7.217 25.658 1.00 67.88 89 VAL A CA 1
ATOM 644 C C . VAL A 1 89 ? -4.852 -7.541 24.830 1.00 67.88 89 VAL A C 1
ATOM 646 O O . VAL A 1 89 ? -4.482 -8.711 24.687 1.00 67.88 89 VAL A O 1
ATOM 649 N N . ARG A 1 90 ? -4.154 -6.524 24.300 1.00 68.88 90 ARG A N 1
ATOM 650 C CA . ARG A 1 90 ? -2.963 -6.663 23.444 1.00 68.88 90 ARG A CA 1
ATOM 651 C C . ARG A 1 90 ? -1.882 -7.486 24.129 1.00 68.88 90 ARG A C 1
ATOM 653 O O . ARG A 1 90 ? -1.440 -8.474 23.552 1.00 68.88 90 ARG A O 1
ATOM 660 N N . PHE A 1 91 ? -1.491 -7.108 25.346 1.00 65.75 91 PHE A N 1
ATOM 661 C CA . PHE A 1 91 ? -0.322 -7.673 26.034 1.00 65.75 91 PHE A CA 1
ATOM 662 C C . PHE A 1 91 ? -0.442 -9.166 26.364 1.00 65.75 91 PHE A C 1
ATOM 664 O O . PHE A 1 91 ? 0.572 -9.840 26.512 1.00 65.75 91 PHE A O 1
ATOM 671 N N . ASP A 1 92 ? -1.666 -9.685 26.459 1.00 69.69 92 ASP A N 1
ATOM 672 C CA . ASP A 1 92 ? -1.930 -11.078 26.826 1.00 69.69 92 ASP A CA 1
ATOM 673 C C . ASP A 1 92 ? -2.218 -11.977 25.604 1.00 69.69 92 ASP A C 1
ATOM 675 O O . ASP A 1 92 ? -1.999 -13.189 25.637 1.00 69.69 92 ASP A O 1
ATOM 679 N N . ALA A 1 93 ? -2.705 -11.405 24.495 1.00 73.25 93 ALA A N 1
ATOM 680 C CA . ALA A 1 93 ? -3.169 -12.180 23.338 1.00 73.25 93 ALA A CA 1
ATOM 681 C C . ALA A 1 93 ? -2.354 -11.978 22.050 1.00 73.25 93 ALA A C 1
ATOM 683 O O . ALA A 1 93 ? -2.363 -12.868 21.191 1.00 73.25 93 ALA A O 1
ATOM 684 N N . TRP A 1 94 ? -1.658 -10.850 21.895 1.00 78.56 94 TRP A N 1
ATOM 685 C CA . TRP A 1 94 ? -1.058 -10.427 20.629 1.00 78.56 94 TRP A CA 1
ATOM 686 C C . TRP A 1 94 ? 0.435 -10.120 20.769 1.00 78.56 94 TRP A C 1
ATOM 688 O O . TRP A 1 94 ? 0.850 -9.345 21.623 1.00 78.56 94 TRP A O 1
ATOM 698 N N . ILE A 1 95 ? 1.240 -10.679 19.865 1.00 80.31 95 ILE A N 1
ATOM 699 C CA . ILE A 1 95 ? 2.647 -10.316 19.679 1.00 80.31 95 ILE A CA 1
ATOM 700 C C . ILE A 1 95 ? 2.782 -9.458 18.426 1.00 80.31 95 ILE A C 1
ATOM 702 O O . ILE A 1 95 ? 2.216 -9.763 17.374 1.00 80.31 95 ILE A O 1
ATOM 706 N N . GLU A 1 96 ? 3.603 -8.421 18.510 1.00 76.44 96 GLU A N 1
ATOM 707 C CA . GLU A 1 96 ? 4.035 -7.665 17.345 1.00 76.44 96 GLU A CA 1
ATOM 708 C C . GLU A 1 96 ? 5.015 -8.468 16.479 1.00 76.44 96 GLU A C 1
ATOM 710 O O . GLU A 1 96 ? 6.052 -8.946 16.929 1.00 76.44 96 GLU A O 1
ATOM 715 N N . THR A 1 97 ? 4.670 -8.641 15.208 1.00 70.06 97 THR A N 1
ATOM 716 C CA . THR A 1 97 ? 5.464 -9.359 14.211 1.00 70.06 97 THR A CA 1
ATOM 717 C C . THR A 1 97 ? 5.944 -8.371 13.148 1.00 70.06 97 THR A C 1
ATOM 719 O O . THR A 1 97 ? 5.417 -8.338 12.040 1.00 70.06 97 THR A O 1
ATOM 722 N N . GLY A 1 98 ? 6.923 -7.534 13.489 1.00 61.44 98 GLY A N 1
ATOM 723 C CA . GLY A 1 98 ? 7.577 -6.629 12.538 1.00 61.44 98 GLY A CA 1
ATOM 724 C C . GLY A 1 98 ? 8.738 -7.296 11.779 1.00 61.44 98 GLY A C 1
ATOM 725 O O . GLY A 1 98 ? 9.299 -8.286 12.260 1.00 61.44 98 GLY A O 1
ATOM 726 N N . PRO A 1 99 ? 9.136 -6.785 10.597 1.00 49.25 99 PRO A N 1
ATOM 727 C CA . PRO A 1 99 ? 10.382 -7.202 9.959 1.00 49.25 99 PRO A CA 1
ATOM 728 C C . PRO A 1 99 ? 11.551 -6.903 10.910 1.00 49.25 99 PRO A C 1
ATOM 730 O O . PRO A 1 99 ? 11.665 -5.782 11.395 1.00 49.25 99 PRO A O 1
ATOM 733 N N . LEU A 1 100 ? 12.355 -7.936 11.198 1.00 39.28 100 LEU A N 1
ATOM 734 C CA . LEU A 1 100 ? 13.548 -7.960 12.060 1.00 39.28 100 LEU A CA 1
ATOM 735 C C . LEU A 1 100 ? 14.013 -6.589 12.599 1.00 39.28 100 LEU A C 1
ATOM 737 O O . LEU A 1 100 ? 14.577 -5.786 11.860 1.00 39.28 100 LEU A O 1
ATOM 741 N N . GLY A 1 101 ? 13.908 -6.396 13.916 1.00 40.56 101 GLY A N 1
ATOM 742 C CA . GLY A 1 101 ? 14.890 -5.605 14.661 1.00 40.56 101 GLY A CA 1
ATOM 743 C C . GLY A 1 101 ? 14.952 -4.108 14.362 1.00 40.56 101 GLY A C 1
ATOM 744 O O . GLY A 1 101 ? 16.030 -3.527 14.449 1.00 40.56 101 GLY A O 1
ATOM 745 N N . ARG A 1 102 ? 13.827 -3.451 14.061 1.00 44.91 102 ARG A N 1
ATOM 746 C CA . ARG A 1 102 ? 13.728 -2.035 14.426 1.00 44.91 102 ARG A CA 1
ATOM 747 C C . ARG A 1 102 ? 13.382 -2.019 15.908 1.00 44.91 102 ARG A C 1
ATOM 749 O O . ARG A 1 102 ? 12.221 -2.196 16.253 1.00 44.91 102 ARG A O 1
ATOM 756 N N . ASP A 1 103 ? 14.406 -1.915 16.749 1.00 43.34 103 ASP A N 1
ATOM 757 C CA . ASP A 1 103 ? 14.262 -1.553 18.158 1.00 43.34 103 ASP A CA 1
ATOM 758 C C . ASP A 1 103 ? 13.574 -0.180 18.159 1.00 43.34 103 ASP A C 1
ATOM 760 O O . ASP A 1 103 ? 14.206 0.857 17.957 1.00 43.34 103 ASP A O 1
ATOM 764 N N . ARG A 1 104 ? 12.237 -0.178 18.128 1.00 54.19 104 ARG A N 1
ATOM 765 C CA . ARG A 1 104 ? 11.465 1.049 18.259 1.00 54.19 104 ARG A CA 1
ATOM 766 C C . ARG A 1 104 ? 11.557 1.369 19.734 1.00 54.19 104 ARG A C 1
ATOM 768 O O . ARG A 1 104 ? 11.047 0.610 20.552 1.00 54.19 104 ARG A O 1
ATOM 775 N N . ASP A 1 105 ? 12.231 2.466 20.060 1.00 55.34 105 ASP A N 1
ATOM 776 C CA . ASP A 1 105 ? 12.223 2.995 21.418 1.00 55.34 105 ASP A CA 1
ATOM 777 C C . ASP A 1 105 ? 10.779 2.981 21.936 1.00 55.34 105 ASP A C 1
ATOM 779 O O . ASP A 1 105 ? 9.872 3.476 21.259 1.00 55.34 105 ASP A O 1
ATOM 783 N N . GLY A 1 106 ? 10.546 2.420 23.127 1.00 58.84 106 GLY A N 1
ATOM 784 C CA . GLY A 1 106 ? 9.188 2.247 23.664 1.00 58.84 106 GLY A CA 1
ATOM 785 C C . GLY A 1 106 ? 8.381 3.552 23.751 1.00 58.84 106 GLY A C 1
ATOM 786 O O . GLY A 1 106 ? 7.155 3.522 23.770 1.00 58.84 106 GLY A O 1
ATOM 787 N N . LEU A 1 107 ? 9.062 4.704 23.736 1.00 58.16 107 LEU A N 1
ATOM 788 C CA . LEU A 1 107 ? 8.467 6.040 23.633 1.00 58.16 107 LEU A CA 1
ATOM 789 C C . LEU A 1 107 ? 7.814 6.306 22.268 1.00 58.16 107 LEU A C 1
ATOM 791 O O . LEU A 1 107 ? 6.708 6.838 22.219 1.00 58.16 107 LEU A O 1
ATOM 795 N N . VAL A 1 108 ? 8.470 5.922 21.170 1.00 61.22 108 VAL A N 1
ATOM 796 C CA . VAL A 1 108 ? 7.931 6.067 19.808 1.00 61.22 108 VAL A CA 1
ATOM 797 C C . VAL A 1 108 ? 6.731 5.148 19.634 1.00 61.22 108 VAL A C 1
ATOM 799 O O . VAL A 1 108 ? 5.736 5.526 19.031 1.00 61.22 108 VAL A O 1
ATOM 802 N N . GLU A 1 109 ? 6.786 3.946 20.199 1.00 62.84 109 GLU A N 1
ATOM 803 C CA . GLU A 1 109 ? 5.665 3.018 20.119 1.00 62.84 109 GLU A CA 1
ATOM 804 C C . GLU A 1 109 ? 4.455 3.475 20.941 1.00 62.84 109 GLU A C 1
ATOM 806 O O . GLU A 1 109 ? 3.327 3.400 20.457 1.00 62.84 109 GLU A O 1
ATOM 811 N N . ALA A 1 110 ? 4.678 4.013 22.144 1.00 61.81 110 ALA A N 1
ATOM 812 C CA . ALA A 1 110 ? 3.617 4.623 22.939 1.00 61.81 110 ALA A CA 1
ATOM 813 C C . ALA A 1 110 ? 2.969 5.815 22.211 1.00 61.81 110 ALA A C 1
ATOM 815 O O . ALA A 1 110 ? 1.743 5.934 22.218 1.00 61.81 110 ALA A O 1
ATOM 816 N N . ASP A 1 111 ? 3.763 6.651 21.531 1.00 64.38 111 ASP A N 1
ATOM 817 C CA . ASP A 1 111 ? 3.247 7.746 20.702 1.00 64.38 111 ASP A CA 1
ATOM 818 C C . ASP A 1 111 ? 2.402 7.211 19.533 1.00 64.38 111 ASP A C 1
ATOM 820 O O . ASP A 1 111 ? 1.264 7.637 19.344 1.00 64.38 111 ASP A O 1
ATOM 824 N N . LEU A 1 112 ? 2.884 6.201 18.803 1.00 65.69 112 LEU A N 1
ATOM 825 C CA . LEU A 1 112 ? 2.143 5.593 17.689 1.00 65.69 112 LEU A CA 1
ATOM 826 C C . LEU A 1 112 ? 0.839 4.913 18.134 1.00 65.69 112 LEU A C 1
ATOM 828 O O . LEU A 1 112 ? -0.169 5.011 17.434 1.00 65.69 112 LEU A O 1
ATOM 832 N N . LEU A 1 113 ? 0.834 4.249 19.294 1.00 66.31 113 LEU A N 1
ATOM 833 C CA . LEU A 1 113 ? -0.378 3.676 19.889 1.00 66.31 113 LEU A CA 1
ATOM 834 C C . LEU A 1 113 ? -1.360 4.764 20.309 1.00 66.31 113 LEU A C 1
ATOM 836 O O . LEU A 1 113 ? -2.549 4.636 20.035 1.00 66.31 113 LEU A O 1
ATOM 840 N N . SER A 1 114 ? -0.869 5.855 20.904 1.00 63.53 114 SER A N 1
ATOM 841 C CA . SER A 1 114 ? -1.713 6.994 21.278 1.00 63.53 114 SER A CA 1
ATOM 842 C C . SER A 1 114 ? -2.356 7.664 20.058 1.00 63.53 114 SER A C 1
ATOM 844 O O . SER A 1 114 ? -3.504 8.104 20.122 1.00 63.53 114 SER A O 1
ATOM 846 N N . ARG A 1 115 ? -1.656 7.666 18.915 1.00 63.56 115 ARG A N 1
ATOM 847 C CA . ARG A 1 115 ? -2.176 8.128 17.620 1.00 63.56 115 ARG A CA 1
ATOM 848 C C . ARG A 1 115 ? -3.153 7.137 16.987 1.00 63.56 115 ARG A C 1
ATOM 850 O O . ARG A 1 115 ? -3.874 7.504 16.056 1.00 63.56 115 ARG A O 1
ATOM 857 N N . TYR A 1 116 ? -3.216 5.895 17.469 1.00 66.56 116 TYR A N 1
ATOM 858 C CA . TYR A 1 116 ? -4.126 4.889 16.939 1.00 66.56 116 TYR A CA 1
ATOM 859 C C . TYR A 1 116 ? -5.542 5.082 17.476 1.00 66.56 116 TYR A C 1
ATOM 861 O O . TYR A 1 116 ? -6.019 4.364 18.350 1.00 66.56 116 TYR A O 1
ATOM 869 N N . HIS A 1 117 ? -6.241 6.058 16.909 1.00 65.94 117 HIS A N 1
ATOM 870 C CA . HIS A 1 117 ? -7.640 6.305 17.242 1.00 65.94 117 HIS A CA 1
ATOM 871 C C . HIS A 1 117 ? -8.617 5.642 16.256 1.00 65.94 117 HIS A C 1
ATOM 873 O O . HIS A 1 117 ? -9.824 5.638 16.487 1.00 65.94 117 HIS A O 1
ATOM 879 N N . ARG A 1 118 ? -8.124 5.103 15.126 1.00 82.12 118 ARG A N 1
ATOM 880 C CA . ARG A 1 118 ? -8.964 4.741 13.969 1.00 82.12 118 ARG A CA 1
ATOM 881 C C . ARG A 1 118 ? -8.559 3.392 13.356 1.00 82.12 118 ARG A C 1
ATOM 883 O O . ARG A 1 118 ? -7.455 3.298 12.814 1.00 82.12 118 ARG A O 1
ATOM 890 N N . PRO A 1 119 ? -9.437 2.372 13.392 1.00 84.81 119 PRO A N 1
ATOM 891 C CA . PRO A 1 119 ? -9.130 1.041 12.889 1.00 84.81 119 PRO A CA 1
ATOM 892 C C . PRO A 1 119 ? -9.024 1.002 11.359 1.00 84.81 119 PRO A C 1
ATOM 894 O O . PRO A 1 119 ? -9.760 1.692 10.653 1.00 84.81 119 PRO A O 1
ATOM 897 N N . ASN A 1 120 ? -8.148 0.139 10.841 1.00 88.69 120 ASN A N 1
ATOM 898 C CA . ASN A 1 120 ? -8.057 -0.153 9.408 1.00 88.69 120 ASN A CA 1
ATOM 899 C C . ASN A 1 120 ? -9.019 -1.295 9.054 1.00 88.69 120 ASN A C 1
ATOM 901 O O . ASN A 1 120 ? -8.682 -2.474 9.186 1.00 88.69 120 ASN A O 1
ATOM 905 N N . LEU A 1 121 ? -10.229 -0.973 8.614 1.00 88.75 121 LEU A N 1
ATOM 906 C CA . LEU A 1 121 ? -11.229 -1.968 8.234 1.00 88.75 121 LEU A CA 1
ATOM 907 C C . LEU A 1 121 ? -10.840 -2.697 6.942 1.00 88.75 121 LEU A C 1
ATOM 909 O O . LEU A 1 121 ? -11.001 -3.914 6.844 1.00 88.75 121 LEU A O 1
ATOM 913 N N . SER A 1 122 ? -10.319 -1.981 5.946 1.00 88.25 122 SER A N 1
ATOM 914 C CA . SER A 1 122 ? -9.964 -2.528 4.634 1.00 88.25 122 SER A CA 1
ATOM 915 C C . SER A 1 122 ? -8.888 -3.603 4.763 1.00 88.25 122 SER A C 1
ATOM 917 O O . SER A 1 122 ? -9.036 -4.686 4.205 1.00 88.25 122 SER A O 1
ATOM 919 N N . LEU A 1 123 ? -7.863 -3.363 5.583 1.00 85.12 123 LEU A N 1
ATOM 920 C CA . LEU A 1 123 ? -6.767 -4.304 5.820 1.00 85.12 123 LEU A CA 1
ATOM 921 C C . LEU A 1 123 ? -7.171 -5.528 6.657 1.00 85.12 123 LEU A C 1
ATOM 923 O O . LEU A 1 123 ? -6.578 -6.594 6.489 1.00 85.12 123 LEU A O 1
ATOM 927 N N . ASN A 1 124 ? -8.152 -5.390 7.557 1.00 86.94 124 ASN A N 1
ATOM 928 C CA . ASN A 1 124 ? -8.494 -6.438 8.531 1.00 86.94 124 ASN A CA 1
ATOM 929 C C . ASN A 1 124 ? -9.775 -7.225 8.207 1.00 86.94 124 ASN A C 1
ATOM 931 O O . ASN A 1 124 ? -9.914 -8.369 8.652 1.00 86.94 124 ASN A O 1
ATOM 935 N N . VAL A 1 125 ? -10.695 -6.630 7.441 1.00 82.62 125 VAL A N 1
ATOM 936 C CA . VAL A 1 125 ? -11.992 -7.214 7.050 1.00 82.62 125 VAL A CA 1
ATOM 937 C C . VAL A 1 125 ? -12.139 -7.290 5.529 1.00 82.62 125 VAL A C 1
ATOM 939 O O . VAL A 1 125 ? -12.576 -8.316 5.014 1.00 82.62 125 VAL A O 1
ATOM 942 N N . GLY A 1 126 ? -11.793 -6.221 4.803 1.00 69.38 126 GLY A N 1
ATOM 943 C CA . GLY A 1 126 ? -12.121 -6.090 3.375 1.00 69.38 126 GLY A CA 1
ATOM 944 C C . GLY A 1 126 ? -11.200 -6.837 2.412 1.00 69.38 126 GLY A C 1
ATOM 945 O O . GLY A 1 126 ? -11.657 -7.418 1.429 1.00 69.38 126 GLY A O 1
ATOM 946 N N . ILE A 1 127 ? -9.894 -6.813 2.664 1.00 74.44 127 ILE A N 1
ATOM 947 C CA . ILE A 1 127 ? -8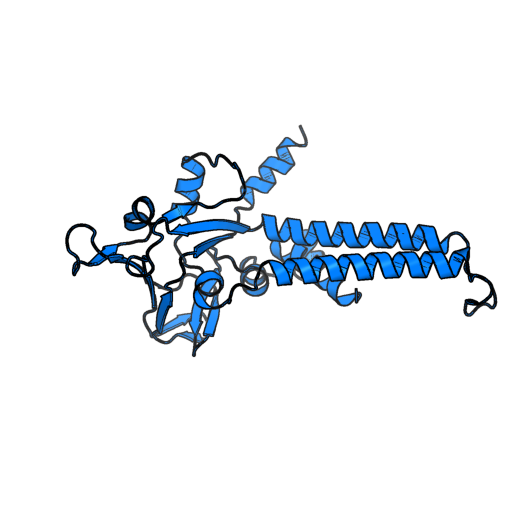.886 -7.335 1.744 1.00 74.44 127 ILE A CA 1
ATOM 948 C C . ILE A 1 127 ? -8.525 -8.754 2.165 1.00 74.44 127 ILE A C 1
ATOM 950 O O . ILE A 1 127 ? -7.864 -8.993 3.176 1.00 74.44 127 ILE A O 1
ATOM 954 N N . THR A 1 128 ? -8.921 -9.723 1.340 1.00 70.12 128 THR A N 1
ATOM 955 C CA . THR A 1 128 ? -8.437 -11.095 1.497 1.00 70.12 128 THR A CA 1
ATOM 956 C C . THR A 1 128 ? -6.951 -11.133 1.157 1.00 70.12 128 THR A C 1
ATOM 958 O O . THR A 1 128 ? -6.543 -10.762 0.055 1.00 70.12 128 THR A O 1
ATOM 961 N N . ARG A 1 129 ? -6.128 -11.598 2.102 1.00 69.56 129 ARG A N 1
ATOM 962 C CA . ARG A 1 129 ? -4.686 -11.780 1.895 1.00 69.56 129 ARG A CA 1
ATOM 963 C C . ARG A 1 129 ? -4.465 -12.753 0.737 1.00 69.56 129 ARG A C 1
ATOM 965 O O . ARG A 1 129 ? -4.784 -13.938 0.845 1.00 69.56 129 ARG A O 1
ATOM 972 N N . LEU A 1 130 ? -3.885 -12.267 -0.355 1.00 76.25 130 LEU A N 1
ATOM 973 C CA . LEU A 1 130 ? -3.389 -13.145 -1.406 1.00 76.25 130 LEU A CA 1
ATOM 974 C C . LEU A 1 130 ? -2.217 -13.968 -0.842 1.00 76.25 130 LEU A C 1
ATOM 976 O O . LEU A 1 130 ? -1.394 -13.418 -0.102 1.00 76.25 130 LEU A O 1
ATOM 980 N N . PRO A 1 131 ? -2.105 -15.270 -1.160 1.00 83.00 131 PRO A N 1
ATOM 981 C CA . PRO A 1 131 ? -0.965 -16.056 -0.718 1.00 83.00 131 PRO A CA 1
ATOM 982 C C . PRO A 1 131 ? 0.338 -15.440 -1.231 1.00 83.00 131 PRO A C 1
ATOM 984 O O . PRO A 1 131 ? 0.445 -15.051 -2.394 1.00 83.00 131 PRO A O 1
ATOM 987 N N . ILE A 1 132 ? 1.349 -15.430 -0.363 1.00 86.00 132 ILE A N 1
ATOM 988 C CA . ILE A 1 132 ? 2.701 -14.921 -0.638 1.00 86.00 132 ILE A CA 1
ATOM 989 C C . ILE A 1 132 ? 3.295 -15.550 -1.916 1.00 86.00 132 ILE A C 1
ATOM 991 O O . ILE A 1 132 ? 4.038 -14.918 -2.657 1.00 86.00 132 ILE A O 1
ATOM 995 N N . ALA A 1 133 ? 2.912 -16.789 -2.237 1.00 88.69 133 ALA A N 1
ATOM 996 C CA . ALA A 1 133 ? 3.307 -17.447 -3.479 1.00 88.69 133 ALA A CA 1
ATOM 997 C C . ALA A 1 133 ? 2.840 -16.695 -4.738 1.00 88.69 133 ALA A C 1
ATOM 999 O O . ALA A 1 133 ? 3.584 -16.631 -5.711 1.00 88.69 133 ALA A O 1
ATOM 1000 N N . VAL A 1 134 ? 1.639 -16.107 -4.732 1.00 91.75 134 VAL A N 1
ATOM 1001 C CA . VAL A 1 134 ? 1.107 -15.373 -5.892 1.00 91.75 134 VAL A CA 1
ATOM 1002 C C . VAL A 1 134 ? 1.818 -14.035 -6.057 1.00 91.75 134 VAL A C 1
ATOM 1004 O O . VAL A 1 134 ? 2.136 -13.659 -7.184 1.00 91.75 134 VAL A O 1
ATOM 1007 N N . THR A 1 135 ? 2.142 -13.343 -4.960 1.00 86.94 135 THR A N 1
ATOM 1008 C CA . THR A 1 135 ? 2.915 -12.094 -5.034 1.00 86.94 135 THR A CA 1
ATOM 1009 C C . THR A 1 135 ? 4.338 -12.352 -5.533 1.00 86.94 135 THR A C 1
ATOM 1011 O O . THR A 1 135 ? 4.796 -11.656 -6.441 1.00 86.94 135 THR A O 1
ATOM 1014 N N . TYR A 1 136 ? 5.011 -13.404 -5.050 1.00 91.06 136 TYR A N 1
ATOM 1015 C CA . TYR A 1 136 ? 6.312 -13.811 -5.593 1.00 91.06 136 TYR A CA 1
ATOM 1016 C C . TYR A 1 136 ? 6.225 -14.275 -7.049 1.00 91.06 136 TYR A C 1
ATOM 1018 O O . TYR A 1 136 ? 7.079 -13.902 -7.850 1.00 91.06 136 TYR A O 1
ATOM 1026 N N . ALA A 1 137 ? 5.198 -15.041 -7.427 1.00 94.31 137 ALA A N 1
ATOM 1027 C CA . ALA A 1 137 ? 5.010 -15.475 -8.810 1.00 94.31 137 ALA A CA 1
ATOM 1028 C C . ALA A 1 137 ? 4.827 -14.281 -9.758 1.00 94.31 137 ALA A C 1
ATOM 1030 O O . ALA A 1 137 ? 5.443 -14.246 -10.823 1.00 94.31 137 ALA A O 1
ATOM 1031 N N . ALA A 1 138 ? 4.046 -13.273 -9.355 1.00 90.81 138 ALA A N 1
ATOM 1032 C CA . ALA A 1 138 ? 3.887 -12.034 -10.112 1.00 90.81 138 ALA A CA 1
ATOM 1033 C C . ALA A 1 138 ? 5.217 -11.269 -10.248 1.00 90.81 138 ALA A C 1
ATOM 1035 O O . ALA A 1 138 ? 5.544 -10.799 -11.339 1.00 90.81 138 ALA A O 1
ATOM 1036 N N . ALA A 1 139 ? 6.020 -11.196 -9.180 1.00 90.75 139 ALA A N 1
ATOM 1037 C CA . ALA A 1 139 ? 7.337 -10.559 -9.214 1.00 90.75 139 ALA A CA 1
ATOM 1038 C C . ALA A 1 139 ? 8.312 -11.288 -10.155 1.00 90.75 139 ALA A C 1
ATOM 1040 O O . ALA A 1 139 ? 8.949 -10.656 -10.999 1.00 90.75 139 ALA A O 1
ATOM 1041 N N . VAL A 1 140 ? 8.386 -12.621 -10.067 1.00 94.50 140 VAL A N 1
ATOM 1042 C CA . VAL A 1 140 ? 9.221 -13.453 -10.950 1.00 94.50 140 VAL A CA 1
ATOM 1043 C C . VAL A 1 140 ? 8.787 -13.301 -12.406 1.00 94.50 140 VAL A C 1
ATOM 1045 O O . VAL A 1 140 ? 9.634 -13.127 -13.280 1.00 94.50 140 VAL A O 1
ATOM 1048 N N . MET A 1 141 ? 7.480 -13.302 -12.672 1.00 93.94 141 MET A N 1
ATOM 1049 C CA . MET A 1 141 ? 6.938 -13.075 -14.011 1.00 93.94 141 MET A CA 1
ATOM 1050 C C . MET A 1 141 ? 7.335 -11.696 -14.554 1.00 93.94 141 MET A C 1
ATOM 1052 O O . MET A 1 141 ? 7.768 -11.593 -15.701 1.00 93.94 141 MET A O 1
ATOM 1056 N N . GLY A 1 142 ? 7.255 -10.647 -13.730 1.00 90.00 142 GLY A N 1
ATOM 1057 C CA . GLY A 1 142 ? 7.697 -9.300 -14.099 1.00 90.00 142 GLY A CA 1
ATOM 1058 C C . GLY A 1 142 ? 9.186 -9.239 -14.449 1.00 90.00 142 GLY A C 1
ATOM 1059 O O . GLY A 1 142 ? 9.550 -8.690 -15.489 1.00 90.00 142 GLY A O 1
ATOM 1060 N N . ILE A 1 143 ? 10.042 -9.862 -13.633 1.00 92.06 143 ILE A N 1
ATOM 1061 C CA . ILE A 1 143 ? 11.490 -9.947 -13.882 1.00 92.06 143 ILE A CA 1
ATOM 1062 C C . ILE A 1 143 ? 11.773 -10.722 -15.175 1.00 92.06 143 ILE A C 1
ATOM 1064 O O . ILE A 1 143 ? 12.566 -10.271 -15.999 1.00 92.06 143 ILE A O 1
ATOM 1068 N N . ALA A 1 144 ? 11.094 -11.851 -15.392 1.00 94.44 144 ALA A N 1
ATOM 1069 C CA . ALA A 1 144 ? 11.255 -12.662 -16.595 1.00 94.44 144 ALA A CA 1
ATOM 1070 C C . ALA A 1 144 ? 10.869 -11.889 -17.866 1.00 94.44 144 ALA A C 1
ATOM 1072 O O . ALA A 1 144 ? 11.618 -11.906 -18.842 1.00 94.44 144 ALA A O 1
ATOM 1073 N N . LEU A 1 145 ? 9.748 -11.158 -17.846 1.00 91.44 145 LEU A N 1
ATOM 1074 C CA . LEU A 1 145 ? 9.333 -10.300 -18.961 1.00 91.44 145 LEU A CA 1
ATOM 1075 C C . LEU A 1 145 ? 10.336 -9.164 -19.214 1.00 91.44 145 LEU A C 1
ATOM 1077 O O . LEU A 1 145 ? 10.625 -8.846 -20.368 1.00 91.44 145 LEU A O 1
ATOM 1081 N N . GLN A 1 146 ? 10.900 -8.579 -18.154 1.00 91.69 146 GLN A N 1
ATOM 1082 C CA . GLN A 1 146 ? 11.891 -7.509 -18.270 1.00 91.69 146 GLN A CA 1
ATOM 1083 C C . GLN A 1 146 ? 13.207 -8.010 -18.885 1.00 91.69 146 GLN A C 1
ATOM 1085 O O . GLN A 1 146 ? 13.740 -7.382 -19.801 1.00 91.69 146 GLN A O 1
ATOM 1090 N N . ILE A 1 147 ? 13.700 -9.166 -18.430 1.00 93.19 147 ILE A N 1
ATOM 1091 C CA . ILE A 1 147 ? 14.883 -9.830 -18.997 1.00 93.19 147 ILE A CA 1
ATOM 1092 C C . ILE A 1 147 ? 14.613 -10.241 -20.446 1.00 93.19 147 ILE A C 1
ATOM 1094 O O . ILE A 1 147 ? 15.451 -10.005 -21.312 1.00 93.19 147 ILE A O 1
ATOM 1098 N N . GLY A 1 148 ? 13.434 -10.800 -20.730 1.00 92.31 148 GLY A N 1
ATOM 1099 C CA . GLY A 1 148 ? 13.024 -11.181 -22.080 1.00 92.31 148 GLY A CA 1
ATOM 1100 C C . GLY A 1 148 ? 13.056 -10.006 -23.057 1.00 92.31 148 GLY A C 1
ATOM 1101 O O . GLY A 1 148 ? 13.553 -10.156 -24.170 1.00 92.31 148 GLY A O 1
ATOM 1102 N N . MET A 1 149 ? 12.617 -8.818 -22.629 1.00 90.44 149 MET A N 1
ATOM 1103 C CA . MET A 1 149 ? 12.696 -7.601 -23.443 1.00 90.44 149 MET A CA 1
ATOM 1104 C C . MET A 1 149 ? 14.149 -7.189 -23.724 1.00 90.44 149 MET A C 1
ATOM 1106 O O . MET A 1 149 ? 14.487 -6.888 -24.868 1.00 90.44 149 MET A O 1
ATOM 1110 N N . LEU A 1 150 ? 15.029 -7.236 -22.719 1.00 91.62 150 LEU A N 1
ATOM 1111 C CA . LEU A 1 150 ? 16.450 -6.917 -22.899 1.00 91.62 150 LEU A CA 1
ATOM 1112 C C . LEU A 1 150 ? 17.167 -7.925 -23.805 1.00 91.62 150 LEU A C 1
ATOM 1114 O O . LEU A 1 150 ? 17.962 -7.523 -24.654 1.00 91.62 150 LEU A O 1
ATOM 1118 N N . LEU A 1 151 ? 16.867 -9.219 -23.668 1.00 92.06 151 LEU A N 1
ATOM 1119 C CA . LEU A 1 151 ? 17.386 -10.260 -24.555 1.00 92.06 151 LEU A CA 1
ATOM 1120 C C . LEU A 1 151 ? 16.883 -10.065 -25.983 1.00 92.06 151 LEU A C 1
ATOM 1122 O O . LEU A 1 151 ? 17.669 -10.154 -26.921 1.00 92.06 151 LEU A O 1
ATOM 1126 N N . PHE A 1 152 ? 15.600 -9.747 -26.155 1.00 88.00 152 PHE A N 1
ATOM 1127 C CA . PHE A 1 152 ? 15.042 -9.426 -27.462 1.00 88.00 152 PHE A CA 1
ATOM 1128 C C . PHE A 1 152 ? 15.763 -8.228 -28.095 1.00 88.00 152 PHE A C 1
ATOM 1130 O O . PHE A 1 152 ? 16.211 -8.325 -29.234 1.00 88.00 152 PHE A O 1
ATOM 1137 N N . ALA A 1 153 ? 15.973 -7.144 -27.342 1.00 87.38 153 ALA A N 1
ATOM 1138 C CA . ALA A 1 153 ? 16.724 -5.977 -27.805 1.00 87.38 153 ALA A CA 1
ATOM 1139 C C . ALA A 1 153 ? 18.199 -6.294 -28.132 1.00 87.38 153 ALA A C 1
ATOM 1141 O O . ALA A 1 153 ? 18.762 -5.729 -29.066 1.00 87.38 153 ALA A O 1
ATOM 1142 N N . ALA A 1 154 ? 18.839 -7.205 -27.394 1.00 87.12 154 ALA A N 1
ATOM 1143 C CA . ALA A 1 154 ? 20.196 -7.659 -27.704 1.00 87.12 154 ALA A CA 1
ATOM 1144 C C . ALA A 1 154 ? 20.232 -8.484 -29.000 1.00 87.12 154 ALA A C 1
ATOM 1146 O O . ALA A 1 154 ? 21.109 -8.292 -29.844 1.00 87.12 154 ALA A O 1
ATOM 1147 N N . LEU A 1 155 ? 19.272 -9.394 -29.178 1.00 86.50 155 LEU A N 1
ATOM 1148 C CA . LEU A 1 155 ? 19.190 -10.270 -30.345 1.00 86.50 155 LEU A CA 1
ATOM 1149 C C . LEU A 1 155 ? 18.934 -9.488 -31.635 1.00 86.50 155 LEU A C 1
ATOM 1151 O O . LEU A 1 155 ? 19.547 -9.809 -32.657 1.00 86.50 155 LEU A O 1
ATOM 1155 N N . THR A 1 156 ? 18.076 -8.464 -31.596 1.00 81.88 156 THR A N 1
ATOM 1156 C CA . THR A 1 156 ? 17.787 -7.617 -32.764 1.00 81.88 156 THR A CA 1
ATOM 1157 C C . THR A 1 156 ? 19.009 -6.818 -33.214 1.00 81.88 156 THR A C 1
ATOM 1159 O O . THR A 1 156 ? 19.221 -6.674 -34.415 1.00 81.88 156 THR A O 1
ATOM 1162 N N . VAL A 1 157 ? 19.845 -6.351 -32.280 1.00 82.81 157 VAL A N 1
ATOM 1163 C CA . VAL A 1 157 ? 21.043 -5.556 -32.595 1.00 82.81 157 VAL A CA 1
ATOM 1164 C C . VAL A 1 157 ? 22.237 -6.432 -32.987 1.00 82.81 157 VAL A C 1
ATOM 1166 O O . VAL A 1 157 ? 22.896 -6.137 -33.983 1.00 82.81 157 VAL A O 1
ATOM 1169 N N . TYR A 1 158 ? 22.520 -7.511 -32.247 1.00 80.62 158 TYR A N 1
ATOM 1170 C CA . TYR A 1 158 ? 23.763 -8.281 -32.416 1.00 80.62 158 TYR A CA 1
ATOM 1171 C C . TYR A 1 158 ? 23.634 -9.529 -33.295 1.00 80.62 158 TYR A C 1
ATOM 1173 O O . TYR A 1 158 ? 24.547 -9.820 -34.062 1.00 80.62 158 TYR A O 1
ATOM 1181 N N . SER A 1 159 ? 22.537 -10.285 -33.189 1.00 78.19 159 SER A N 1
ATOM 1182 C CA . SER A 1 159 ? 22.422 -11.597 -33.853 1.00 78.19 159 SER A CA 1
ATOM 1183 C C . SER A 1 159 ? 21.647 -11.533 -35.167 1.00 78.19 159 SER A C 1
ATOM 1185 O O . SER A 1 159 ? 22.003 -12.214 -36.124 1.00 78.19 159 SER A O 1
ATOM 1187 N N . TYR A 1 160 ? 20.585 -10.728 -35.222 1.00 75.12 160 TYR A N 1
ATOM 1188 C CA . TYR A 1 160 ? 19.650 -10.669 -36.351 1.00 75.12 160 TYR A CA 1
ATOM 1189 C C . TYR A 1 160 ? 19.574 -9.274 -36.981 1.00 75.12 160 TYR A C 1
ATOM 1191 O O . TYR A 1 160 ? 18.541 -8.883 -37.524 1.00 75.12 160 TYR A O 1
ATOM 1199 N N . SER A 1 161 ? 20.690 -8.544 -36.954 1.00 67.62 161 SER A N 1
ATOM 1200 C CA . SER A 1 161 ? 20.803 -7.172 -37.469 1.00 67.62 161 SER A CA 1
ATOM 1201 C C . SER A 1 161 ? 20.316 -7.024 -38.923 1.00 67.62 161 SER A C 1
ATOM 1203 O O . SER A 1 161 ? 19.685 -6.033 -39.278 1.00 67.62 161 SER A O 1
ATOM 1205 N N . ASN A 1 162 ? 20.525 -8.054 -39.755 1.00 65.94 162 ASN A N 1
ATOM 1206 C CA . ASN A 1 162 ? 20.114 -8.068 -41.165 1.00 65.94 162 ASN A CA 1
ATOM 1207 C C . ASN A 1 162 ? 18.636 -8.448 -41.392 1.00 65.94 162 ASN A C 1
ATOM 1209 O O . ASN A 1 162 ? 18.101 -8.175 -42.463 1.00 65.94 162 ASN A O 1
ATOM 1213 N N . SER A 1 163 ? 17.977 -9.095 -40.423 1.00 67.12 163 SER A N 1
ATOM 1214 C CA . SER A 1 163 ? 16.563 -9.499 -40.522 1.00 67.12 163 SER A CA 1
ATOM 1215 C C . SER A 1 163 ? 15.613 -8.458 -39.928 1.00 67.12 163 SER A C 1
ATOM 1217 O O . SER A 1 163 ? 14.460 -8.379 -40.345 1.00 67.12 163 SER A O 1
ATOM 1219 N N . PHE A 1 164 ? 16.092 -7.638 -38.988 1.00 64.19 164 PHE A N 1
ATOM 1220 C CA . PHE A 1 164 ? 15.344 -6.535 -38.383 1.00 64.19 164 PHE A CA 1
ATOM 1221 C C . PHE A 1 164 ? 15.826 -5.195 -38.943 1.00 64.19 164 PHE A C 1
ATOM 1223 O O . PHE A 1 164 ? 16.558 -4.443 -38.300 1.00 64.19 164 PHE A O 1
ATOM 1230 N N . ILE A 1 165 ? 15.415 -4.911 -40.177 1.00 64.50 165 ILE A N 1
ATOM 1231 C CA . ILE A 1 165 ? 15.723 -3.653 -40.857 1.00 64.50 165 ILE A CA 1
ATOM 1232 C C . ILE A 1 165 ? 14.791 -2.561 -40.313 1.00 64.50 165 ILE A C 1
ATOM 1234 O O . ILE A 1 165 ? 13.572 -2.730 -40.275 1.00 64.50 165 ILE A O 1
ATOM 1238 N N . THR A 1 166 ? 15.362 -1.434 -39.887 1.00 63.22 166 THR A N 1
ATOM 1239 C CA . THR A 1 166 ? 14.588 -0.263 -39.437 1.00 63.22 166 THR A CA 1
ATOM 1240 C C . THR A 1 166 ? 13.842 0.360 -40.626 1.00 63.22 166 THR A C 1
ATOM 1242 O O . THR A 1 166 ? 14.246 0.177 -41.771 1.00 63.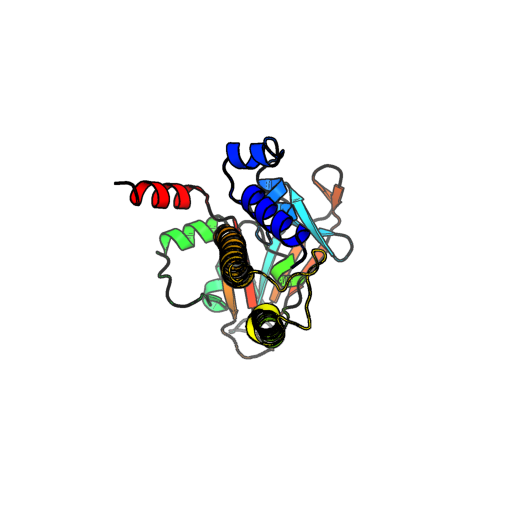22 166 THR A O 1
ATOM 1245 N N . THR A 1 167 ? 12.793 1.159 -40.397 1.00 58.72 167 THR A N 1
ATOM 1246 C CA . THR A 1 167 ? 12.019 1.879 -41.440 1.00 58.72 167 THR A CA 1
ATOM 1247 C C . THR A 1 167 ? 12.885 2.653 -42.453 1.00 58.72 167 THR A C 1
ATOM 1249 O O . THR A 1 167 ? 12.456 2.919 -43.570 1.00 58.72 167 THR A O 1
ATOM 1252 N N . SER A 1 168 ? 14.123 2.991 -42.087 1.00 60.97 168 SER A N 1
ATOM 1253 C CA . SER A 1 168 ? 15.144 3.653 -42.908 1.00 60.97 168 SER A CA 1
ATOM 1254 C C . SER A 1 168 ? 15.983 2.719 -43.803 1.00 60.97 168 SER A C 1
ATOM 1256 O O . SER A 1 168 ? 16.916 3.187 -44.454 1.00 60.97 168 SER A O 1
ATOM 1258 N N . GLY A 1 169 ? 15.697 1.413 -43.847 1.00 65.56 169 GLY A N 1
ATOM 1259 C CA . GLY A 1 169 ? 16.417 0.451 -44.693 1.00 65.56 169 GLY A CA 1
ATOM 1260 C C . GLY A 1 169 ? 17.801 0.047 -44.169 1.00 65.56 169 GLY A C 1
ATOM 1261 O O . GLY A 1 169 ? 18.566 -0.585 -44.896 1.00 65.56 169 GLY A O 1
ATOM 1262 N N . ARG A 1 170 ? 18.146 0.417 -42.928 1.00 67.44 170 ARG A N 1
ATOM 1263 C CA . ARG A 1 170 ? 19.442 0.129 -42.295 1.00 67.44 170 ARG A CA 1
ATOM 1264 C C . ARG A 1 170 ? 19.288 -0.816 -41.094 1.00 67.44 170 ARG A C 1
ATOM 1266 O O . ARG A 1 170 ? 18.235 -0.789 -40.443 1.00 67.44 170 ARG A O 1
ATOM 1273 N N . PRO A 1 171 ? 20.315 -1.636 -40.797 1.00 69.69 171 PRO A N 1
ATOM 1274 C CA . PRO A 1 171 ? 20.388 -2.366 -39.534 1.00 69.69 171 PRO A CA 1
ATOM 1275 C C . PRO A 1 171 ? 20.326 -1.396 -38.347 1.00 69.69 171 PRO A C 1
ATOM 1277 O O . PRO A 1 171 ? 20.688 -0.226 -38.477 1.00 69.69 171 PRO A O 1
ATOM 1280 N N . ALA A 1 172 ? 19.847 -1.878 -37.199 1.00 69.06 172 ALA A N 1
ATOM 1281 C CA . ALA A 1 172 ? 19.787 -1.078 -35.980 1.00 69.06 172 ALA A CA 1
ATOM 1282 C C . ALA A 1 172 ? 21.188 -0.589 -35.576 1.00 69.06 172 ALA A C 1
ATOM 1284 O O . ALA A 1 172 ? 22.143 -1.368 -35.540 1.00 69.06 172 ALA A O 1
ATOM 1285 N N . ASP A 1 173 ? 21.302 0.702 -35.261 1.00 77.44 173 ASP A N 1
ATOM 1286 C CA . ASP A 1 173 ? 22.577 1.290 -34.868 1.00 77.44 173 ASP A CA 1
ATOM 1287 C C . ASP A 1 173 ? 23.098 0.673 -33.559 1.00 77.44 173 ASP A C 1
ATOM 1289 O O . ASP A 1 173 ? 22.340 0.383 -32.631 1.00 77.44 173 ASP A O 1
ATOM 1293 N N . VAL A 1 174 ? 24.421 0.543 -33.440 1.00 77.12 174 VAL A N 1
ATOM 1294 C CA . VAL A 1 174 ? 25.083 -0.101 -32.288 1.00 77.12 174 VAL A CA 1
ATOM 1295 C C . VAL A 1 174 ? 24.767 0.602 -30.955 1.00 77.12 174 VAL A C 1
ATOM 1297 O O . VAL A 1 174 ? 24.789 -0.035 -29.905 1.00 77.12 174 VAL A O 1
ATOM 1300 N N . TYR A 1 175 ? 24.414 1.894 -30.976 1.00 82.69 175 TYR A N 1
ATOM 1301 C CA . TYR A 1 175 ? 24.019 2.647 -29.777 1.00 82.69 175 TYR A CA 1
ATOM 1302 C C . TYR A 1 175 ? 22.587 2.348 -29.292 1.00 82.69 175 TYR A C 1
ATOM 1304 O O . TYR A 1 175 ? 22.240 2.701 -28.163 1.00 82.69 175 TYR A O 1
ATOM 1312 N N . ALA A 1 176 ? 21.751 1.684 -30.098 1.00 84.69 176 ALA A N 1
ATOM 1313 C CA . ALA A 1 176 ? 20.354 1.417 -29.755 1.00 84.69 176 ALA A CA 1
ATOM 1314 C C . ALA A 1 176 ? 20.222 0.472 -28.550 1.00 84.69 176 ALA A C 1
ATOM 1316 O O . ALA A 1 176 ? 19.407 0.707 -27.653 1.00 84.69 176 ALA A O 1
ATOM 1317 N N . PHE A 1 177 ? 21.060 -0.567 -28.491 1.00 87.50 177 PHE A N 1
ATOM 1318 C CA . PHE A 1 177 ? 21.084 -1.505 -27.370 1.00 87.50 177 PHE A CA 1
ATOM 1319 C C . PHE A 1 177 ? 21.504 -0.853 -26.040 1.00 87.50 177 PHE A C 1
ATOM 1321 O O . PHE A 1 177 ? 20.709 -0.909 -25.097 1.00 87.50 177 PHE A O 1
ATOM 1328 N N . PRO A 1 178 ? 22.684 -0.201 -25.921 1.00 89.81 178 PRO A N 1
ATOM 1329 C CA . PRO A 1 178 ? 23.097 0.403 -24.658 1.00 89.81 178 PRO A CA 1
ATOM 1330 C C . PRO A 1 178 ? 22.122 1.488 -24.190 1.00 89.81 178 PRO A C 1
ATOM 1332 O O . PRO A 1 178 ? 21.841 1.562 -22.996 1.00 89.81 178 PRO A O 1
ATOM 1335 N N . MET A 1 179 ? 21.523 2.267 -25.099 1.00 90.62 179 MET A N 1
ATOM 1336 C CA . MET A 1 179 ? 20.506 3.251 -24.718 1.00 90.62 179 MET A CA 1
ATOM 1337 C C . MET A 1 179 ? 19.226 2.593 -24.175 1.00 90.62 179 MET A C 1
ATOM 1339 O O . MET A 1 179 ? 18.686 3.033 -23.160 1.00 90.62 179 MET A O 1
ATOM 1343 N N . THR A 1 180 ? 18.765 1.503 -24.796 1.00 90.06 180 THR A N 1
ATOM 1344 C CA . THR A 1 180 ? 17.597 0.738 -24.318 1.00 90.06 180 THR A CA 1
ATOM 1345 C C . THR A 1 180 ? 17.863 0.097 -22.957 1.00 90.06 180 THR A C 1
ATOM 1347 O O . THR A 1 180 ? 16.998 0.122 -22.076 1.00 90.06 180 THR A O 1
ATOM 1350 N N . PHE A 1 181 ? 19.066 -0.442 -22.756 1.00 91.62 181 PHE A N 1
ATOM 1351 C CA . PHE A 1 181 ? 19.487 -1.022 -21.484 1.00 91.62 181 PHE A CA 1
ATOM 1352 C C . PHE A 1 181 ? 19.524 0.032 -20.370 1.00 91.62 181 PHE A C 1
ATOM 1354 O O . PHE A 1 181 ? 18.889 -0.151 -19.331 1.00 91.62 181 PHE A O 1
ATOM 1361 N N . ILE A 1 182 ? 20.191 1.167 -20.607 1.00 93.81 182 ILE A N 1
ATOM 1362 C CA . ILE A 1 182 ? 20.275 2.272 -19.640 1.00 93.81 182 ILE A CA 1
ATOM 1363 C C . ILE A 1 182 ? 18.879 2.816 -19.320 1.00 93.81 182 ILE A C 1
ATOM 1365 O O . ILE A 1 182 ? 18.529 2.952 -18.147 1.00 93.81 182 ILE A O 1
ATOM 1369 N N . GLY A 1 183 ? 18.055 3.071 -20.341 1.00 92.00 183 GLY A N 1
ATOM 1370 C CA . GLY A 1 183 ? 16.685 3.553 -20.158 1.00 92.00 183 GLY A CA 1
ATOM 1371 C C . GLY A 1 183 ? 15.829 2.585 -19.341 1.00 92.00 183 GLY A C 1
ATOM 1372 O O . GLY A 1 183 ? 15.083 3.007 -18.460 1.00 92.00 183 GLY A O 1
ATOM 1373 N N . THR A 1 184 ? 15.994 1.282 -19.568 1.00 91.38 184 THR A N 1
ATOM 1374 C CA . THR A 1 184 ? 15.318 0.233 -18.796 1.00 91.38 184 THR A CA 1
ATOM 1375 C C . THR A 1 184 ? 15.717 0.258 -17.325 1.00 91.38 184 THR A C 1
ATOM 1377 O O . THR A 1 184 ? 14.844 0.274 -16.459 1.00 91.38 184 THR A O 1
ATOM 1380 N N . VAL A 1 185 ? 17.019 0.294 -17.032 1.00 92.25 185 VAL A N 1
ATOM 1381 C CA . VAL A 1 185 ? 17.526 0.339 -15.652 1.00 92.25 185 VAL A CA 1
ATOM 1382 C C . VAL A 1 185 ? 17.024 1.591 -14.935 1.00 92.25 185 VAL A C 1
ATOM 1384 O O . VAL A 1 185 ? 16.544 1.496 -13.804 1.00 92.25 185 VAL A O 1
ATOM 1387 N N . LEU A 1 186 ? 17.072 2.748 -15.600 1.00 93.00 186 LEU A N 1
ATOM 1388 C CA . LEU A 1 186 ? 16.609 4.016 -15.040 1.00 93.00 186 LEU A CA 1
ATOM 1389 C C . LEU A 1 186 ? 15.107 3.977 -14.727 1.00 93.00 186 LEU A C 1
ATOM 1391 O O . LEU A 1 186 ? 14.701 4.367 -13.635 1.00 93.00 186 LEU A O 1
ATOM 1395 N N . VAL A 1 187 ? 14.291 3.441 -15.638 1.00 91.62 187 VAL A N 1
ATOM 1396 C CA . VAL A 1 187 ? 12.843 3.273 -15.438 1.00 91.62 187 VAL A CA 1
ATOM 1397 C C . VAL A 1 187 ? 12.532 2.313 -14.289 1.00 91.62 187 VAL A C 1
ATOM 1399 O O . VAL A 1 187 ? 11.728 2.647 -13.418 1.00 91.62 187 VAL A O 1
ATOM 1402 N N . CYS A 1 188 ? 13.167 1.139 -14.253 1.00 90.94 188 CYS A N 1
ATOM 1403 C CA . CYS A 1 188 ? 12.967 0.167 -13.177 1.00 90.94 188 CYS A CA 1
ATOM 1404 C C . CYS A 1 188 ? 13.368 0.749 -11.815 1.00 90.94 188 CYS A C 1
ATOM 1406 O O . CYS A 1 188 ? 12.638 0.585 -10.838 1.00 90.94 188 CYS A O 1
ATOM 1408 N N . THR A 1 189 ? 14.483 1.480 -11.766 1.00 92.06 189 THR A N 1
ATOM 1409 C CA . THR A 1 189 ? 14.951 2.156 -10.549 1.00 92.06 189 THR A CA 1
ATOM 1410 C C . THR A 1 189 ? 13.979 3.251 -10.118 1.00 92.06 189 THR A C 1
ATOM 1412 O O . THR A 1 189 ? 13.604 3.305 -8.951 1.00 92.06 189 THR A O 1
ATOM 1415 N N . GLY A 1 190 ? 13.506 4.087 -11.047 1.00 91.94 190 GLY A N 1
ATOM 1416 C CA . GLY A 1 190 ? 12.523 5.133 -10.756 1.00 91.94 190 GLY A CA 1
ATOM 1417 C C . GLY A 1 190 ? 11.221 4.570 -10.185 1.00 91.94 190 GLY A C 1
ATOM 1418 O O . GLY A 1 190 ? 10.736 5.054 -9.168 1.00 91.94 190 GLY A O 1
ATOM 1419 N N . MET A 1 191 ? 10.700 3.492 -10.774 1.00 92.00 191 MET A N 1
ATOM 1420 C CA . MET A 1 191 ? 9.506 2.809 -10.266 1.00 92.00 191 MET A CA 1
ATOM 1421 C C . MET A 1 191 ? 9.715 2.206 -8.876 1.00 92.00 191 MET A C 1
ATOM 1423 O O . MET A 1 191 ? 8.830 2.318 -8.027 1.00 92.00 191 MET A O 1
ATOM 1427 N N . PHE A 1 192 ? 10.881 1.602 -8.628 1.00 91.81 192 PHE A N 1
ATOM 1428 C CA . PHE A 1 192 ? 11.241 1.103 -7.303 1.00 91.81 192 PHE A CA 1
ATOM 1429 C C . PHE A 1 192 ? 11.276 2.234 -6.270 1.00 91.81 192 PHE A C 1
ATOM 1431 O O . PHE A 1 192 ? 10.702 2.090 -5.195 1.00 91.81 192 PHE A O 1
ATOM 1438 N N . LEU A 1 193 ? 11.875 3.378 -6.609 1.00 92.00 193 LEU A N 1
ATOM 1439 C CA . LEU A 1 193 ? 11.911 4.548 -5.731 1.00 92.00 193 LEU A CA 1
ATOM 1440 C C . LEU A 1 193 ? 10.511 5.119 -5.471 1.00 92.00 193 LEU A C 1
ATOM 1442 O O . LEU A 1 193 ? 10.202 5.434 -4.326 1.00 92.00 193 LEU A O 1
ATOM 1446 N N . CYS A 1 194 ? 9.644 5.211 -6.486 1.00 91.38 194 CYS A N 1
ATOM 1447 C CA . CYS A 1 194 ? 8.254 5.641 -6.299 1.00 91.38 194 CYS A CA 1
ATOM 1448 C C . CYS A 1 194 ? 7.505 4.723 -5.325 1.00 91.38 194 CYS A C 1
ATOM 1450 O O . CYS A 1 194 ? 6.858 5.217 -4.405 1.00 91.38 194 CYS A O 1
ATOM 1452 N N . ALA A 1 195 ? 7.624 3.403 -5.496 1.00 89.69 195 ALA A N 1
ATOM 1453 C CA . ALA A 1 195 ? 7.012 2.435 -4.590 1.00 89.69 195 ALA A CA 1
ATOM 1454 C C . ALA A 1 195 ? 7.599 2.535 -3.173 1.00 89.69 195 ALA A C 1
ATOM 1456 O O . ALA A 1 195 ? 6.853 2.584 -2.201 1.00 89.69 195 ALA A O 1
ATOM 1457 N N . PHE A 1 196 ? 8.924 2.643 -3.056 1.00 89.75 196 PHE A N 1
ATOM 1458 C CA . PHE A 1 196 ? 9.619 2.764 -1.777 1.00 89.75 196 PHE A CA 1
ATOM 1459 C C . PHE A 1 196 ? 9.208 4.020 -1.001 1.00 89.75 196 PHE A C 1
ATOM 1461 O O . PHE A 1 196 ? 9.004 3.964 0.206 1.00 89.75 196 PHE A O 1
ATOM 1468 N N . VAL A 1 197 ? 9.072 5.156 -1.682 1.00 89.25 197 VAL A N 1
ATOM 1469 C CA . VAL A 1 197 ? 8.669 6.423 -1.060 1.00 89.25 197 VAL A CA 1
ATOM 1470 C C . VAL A 1 197 ? 7.216 6.371 -0.572 1.00 89.25 197 VAL A C 1
ATOM 1472 O O . VAL A 1 197 ? 6.929 6.841 0.530 1.00 89.25 197 VAL A O 1
ATOM 1475 N N . ILE A 1 198 ? 6.311 5.759 -1.346 1.00 88.50 198 ILE A N 1
ATOM 1476 C CA . ILE A 1 198 ? 4.916 5.546 -0.927 1.00 88.50 198 ILE A CA 1
ATOM 1477 C C . ILE A 1 198 ? 4.860 4.622 0.297 1.00 88.50 198 ILE A C 1
ATOM 1479 O O . ILE A 1 198 ? 4.210 4.965 1.281 1.00 88.50 198 ILE A O 1
ATOM 1483 N N . GLU A 1 199 ? 5.600 3.511 0.271 1.00 86.38 199 GLU A N 1
ATOM 1484 C CA . GLU A 1 199 ? 5.702 2.569 1.393 1.00 86.38 199 GLU A CA 1
ATOM 1485 C C . GLU A 1 199 ? 6.211 3.265 2.664 1.00 86.38 199 GLU A C 1
ATOM 1487 O O . GLU A 1 199 ? 5.641 3.122 3.738 1.00 86.38 199 GLU A O 1
ATOM 1492 N N . LYS A 1 200 ? 7.256 4.095 2.545 1.00 86.19 200 LYS A N 1
ATOM 1493 C CA . LYS A 1 200 ? 7.828 4.845 3.675 1.00 86.19 200 LYS A CA 1
ATOM 1494 C C . LYS A 1 200 ? 6.938 5.958 4.216 1.00 86.19 200 LYS A C 1
ATOM 1496 O O . LYS A 1 200 ? 7.237 6.486 5.281 1.00 86.19 200 LYS A O 1
ATOM 1501 N N . SER A 1 201 ? 5.873 6.317 3.508 1.00 84.25 201 SER A N 1
ATOM 1502 C CA . SER A 1 201 ? 4.909 7.324 3.968 1.00 84.25 201 SER A CA 1
ATOM 1503 C C . SER A 1 201 ? 3.856 6.753 4.913 1.00 84.25 201 SER A C 1
ATOM 1505 O O . SER A 1 201 ? 2.969 7.478 5.365 1.00 84.25 201 SER A O 1
ATOM 1507 N N . THR A 1 202 ? 3.949 5.459 5.207 1.00 85.25 202 THR A N 1
ATOM 1508 C CA . THR A 1 202 ? 3.026 4.730 6.061 1.00 85.25 202 THR A CA 1
ATOM 1509 C C . THR A 1 202 ? 3.811 3.940 7.103 1.00 85.25 202 THR A C 1
ATOM 1511 O O . THR A 1 202 ? 4.785 3.261 6.785 1.00 85.25 202 THR A O 1
ATOM 1514 N N . ASP A 1 203 ? 3.376 4.024 8.354 1.00 82.94 203 ASP A N 1
ATOM 1515 C CA . ASP A 1 203 ? 3.863 3.193 9.443 1.00 82.94 203 ASP A CA 1
ATOM 1516 C C . ASP A 1 203 ? 2.881 2.046 9.674 1.00 82.94 203 ASP A C 1
ATOM 1518 O O . ASP A 1 203 ? 1.775 2.233 10.186 1.00 82.94 203 ASP A O 1
ATOM 1522 N N . GLU A 1 204 ? 3.306 0.842 9.294 1.00 82.44 204 GLU A N 1
ATOM 1523 C CA . GLU A 1 204 ? 2.541 -0.383 9.510 1.00 82.44 204 GLU A CA 1
ATOM 1524 C C . GLU A 1 204 ? 3.099 -1.175 10.690 1.00 82.44 204 GLU A C 1
ATOM 1526 O O . GLU A 1 204 ? 4.309 -1.386 10.821 1.00 82.44 204 GLU A O 1
ATOM 1531 N N . VAL A 1 205 ? 2.191 -1.629 11.547 1.00 81.44 205 VAL A N 1
ATOM 1532 C CA . VAL A 1 205 ? 2.460 -2.509 12.677 1.00 81.44 205 VAL A CA 1
ATOM 1533 C C . VAL A 1 205 ? 1.601 -3.754 12.529 1.00 81.44 205 VAL A C 1
ATOM 1535 O O . VAL A 1 205 ? 0.384 -3.693 12.336 1.00 81.44 205 VAL A O 1
ATOM 1538 N N . HIS A 1 206 ? 2.258 -4.906 12.574 1.00 84.50 206 HIS A N 1
ATOM 1539 C CA . HIS A 1 206 ? 1.629 -6.200 12.370 1.00 84.50 206 HIS A CA 1
ATOM 1540 C C . HIS A 1 206 ? 1.534 -6.926 13.700 1.00 84.50 206 HIS A C 1
ATOM 1542 O O . HIS A 1 206 ? 2.535 -7.120 14.380 1.00 84.50 206 HIS A O 1
ATOM 1548 N N . TYR A 1 207 ? 0.348 -7.408 14.026 1.00 82.19 207 TYR A N 1
ATOM 1549 C CA . TYR A 1 207 ? 0.081 -8.202 15.210 1.00 82.19 207 TYR A CA 1
ATOM 1550 C C . TYR A 1 207 ? -0.292 -9.620 14.812 1.00 82.19 207 TYR A C 1
ATOM 1552 O O . TYR A 1 207 ? -1.053 -9.847 13.866 1.00 82.19 207 TYR A O 1
ATOM 1560 N N . LYS A 1 208 ? 0.241 -10.584 15.554 1.00 84.81 208 LYS A N 1
ATOM 1561 C CA . LYS A 1 208 ? -0.082 -12.000 15.436 1.00 84.81 208 LYS A CA 1
ATOM 1562 C C . LYS A 1 208 ? -0.526 -12.525 16.792 1.00 84.81 208 LYS A C 1
ATOM 1564 O O . LYS A 1 208 ? 0.122 -12.259 17.801 1.00 84.81 208 LYS A O 1
ATOM 1569 N N . GLN A 1 209 ? -1.608 -13.292 16.820 1.00 81.88 209 GLN A N 1
ATOM 1570 C CA . GLN A 1 209 ? -2.053 -13.925 18.056 1.00 81.88 209 GLN A CA 1
ATOM 1571 C C . GLN A 1 209 ? -1.059 -14.988 18.525 1.00 81.88 209 GLN A C 1
ATOM 1573 O O . GLN A 1 209 ? -0.559 -15.788 17.728 1.00 81.88 209 GLN A O 1
ATOM 1578 N N . LEU A 1 210 ? -0.801 -14.997 19.834 1.00 73.19 210 LEU A N 1
ATOM 1579 C CA . LEU A 1 210 ? 0.073 -15.967 20.494 1.00 73.19 210 LEU A CA 1
ATOM 1580 C C . LEU A 1 210 ? -0.555 -17.368 20.536 1.00 73.19 210 LEU A C 1
ATOM 1582 O O . LEU A 1 210 ? 0.144 -18.379 20.486 1.00 73.19 210 LEU A O 1
ATOM 1586 N N . GLN A 1 211 ? -1.882 -17.430 20.652 1.00 67.31 211 GLN A N 1
ATOM 1587 C CA . GLN A 1 211 ? -2.593 -18.679 20.901 1.00 67.31 211 GLN A CA 1
ATOM 1588 C C . GLN A 1 211 ? -2.808 -19.483 19.614 1.00 67.31 211 GLN A C 1
ATOM 1590 O O . GLN A 1 211 ? -3.385 -19.011 18.637 1.00 67.31 211 GLN A O 1
ATOM 1595 N N . VAL A 1 212 ? -2.337 -20.732 19.644 1.00 57.28 212 VAL A N 1
ATOM 1596 C CA . VAL A 1 212 ? -2.356 -21.683 18.518 1.00 57.28 212 VAL A CA 1
ATOM 1597 C C . VAL A 1 212 ? -3.717 -22.390 18.388 1.00 57.28 212 VAL A C 1
ATOM 1599 O O . VAL A 1 212 ? -4.075 -22.871 17.311 1.00 57.28 212 VAL A O 1
ATOM 1602 N N . ASP A 1 213 ? -4.516 -22.412 19.458 1.00 66.19 213 ASP A N 1
ATOM 1603 C CA . ASP A 1 213 ? -5.811 -23.089 19.476 1.00 66.19 213 ASP A CA 1
ATOM 1604 C C . ASP A 1 213 ? -6.920 -22.235 18.852 1.00 66.19 213 ASP A C 1
ATOM 1606 O O . ASP A 1 213 ? -7.351 -21.228 19.413 1.00 66.19 213 ASP A O 1
ATOM 1610 N N . LYS A 1 214 ? -7.491 -22.713 17.736 1.00 61.94 214 LYS A N 1
ATOM 1611 C CA . LYS A 1 214 ? -8.607 -22.053 17.022 1.00 61.94 214 LYS A CA 1
ATOM 1612 C C . LYS A 1 214 ? -9.821 -21.725 17.905 1.00 61.94 214 LYS A C 1
ATOM 1614 O O . LYS A 1 214 ? -10.594 -20.837 17.571 1.00 61.94 214 LYS A O 1
ATOM 1619 N N . LYS A 1 215 ? -10.014 -22.448 19.013 1.00 63.84 215 LYS A N 1
ATOM 1620 C CA . LYS A 1 215 ? -11.137 -22.246 19.948 1.00 63.84 215 LYS A CA 1
ATOM 1621 C C . LYS A 1 215 ? -10.905 -21.110 20.952 1.00 63.84 215 LYS A C 1
ATOM 1623 O O . LYS A 1 215 ? -11.865 -20.689 21.588 1.00 63.84 215 LYS A O 1
ATOM 1628 N N . LYS A 1 216 ? -9.664 -20.635 21.097 1.00 68.56 216 LYS A N 1
ATOM 1629 C CA . LYS A 1 216 ? -9.266 -19.573 22.032 1.00 68.56 216 LYS A CA 1
ATOM 1630 C C . LYS A 1 216 ? -8.828 -18.277 21.340 1.00 68.56 216 LYS A C 1
ATOM 1632 O O . LYS A 1 216 ? -8.277 -17.395 21.992 1.00 68.56 216 LYS A O 1
ATOM 1637 N N . LEU A 1 217 ? -9.068 -18.156 20.033 1.00 75.19 217 LEU A N 1
ATOM 1638 C CA . LEU A 1 217 ? -8.693 -16.962 19.282 1.00 75.19 217 LEU A CA 1
ATOM 1639 C C . LEU A 1 217 ? -9.415 -15.731 19.835 1.00 75.19 217 LEU A C 1
ATOM 1641 O O . LEU A 1 217 ? -10.614 -15.770 20.125 1.00 75.19 217 LEU A O 1
ATOM 1645 N N . CYS A 1 218 ? -8.665 -14.640 19.963 1.00 79.81 218 CYS A N 1
ATOM 1646 C CA . CYS A 1 218 ? -9.237 -13.346 20.293 1.00 79.81 218 CYS A CA 1
ATOM 1647 C C . CYS A 1 218 ? -10.027 -12.847 19.077 1.00 79.81 218 CYS A C 1
ATOM 1649 O O . CYS A 1 218 ? -9.522 -12.836 17.953 1.00 79.81 218 CYS A O 1
ATOM 1651 N N . ARG A 1 219 ? -11.288 -12.481 19.278 1.00 86.69 219 ARG A N 1
ATOM 1652 C CA . ARG A 1 219 ? -12.158 -11.957 18.225 1.00 86.69 219 ARG A CA 1
ATOM 1653 C C . ARG A 1 219 ? -12.171 -10.445 18.297 1.00 86.69 219 ARG A C 1
ATOM 1655 O O . ARG A 1 219 ? -12.351 -9.888 19.379 1.00 86.69 219 ARG A O 1
ATOM 1662 N N . ILE A 1 220 ? -12.025 -9.796 17.150 1.00 88.19 220 ILE A N 1
ATOM 1663 C CA . ILE A 1 220 ? -12.128 -8.341 17.047 1.00 88.19 220 ILE A CA 1
ATOM 1664 C C . ILE A 1 220 ? -13.499 -8.007 16.477 1.00 88.19 220 ILE A C 1
ATOM 1666 O O . ILE A 1 220 ? -13.900 -8.577 15.460 1.00 88.19 220 ILE A O 1
ATOM 1670 N N . TYR A 1 221 ? -14.205 -7.095 17.133 1.00 89.88 221 TYR A N 1
ATOM 1671 C CA . TYR A 1 221 ? -15.480 -6.547 16.697 1.00 89.88 221 TYR A CA 1
ATOM 1672 C C . TYR A 1 221 ? -15.333 -5.052 16.447 1.00 89.88 221 TYR A C 1
ATOM 1674 O O . TYR A 1 221 ? -14.784 -4.328 17.275 1.00 89.88 221 TYR A O 1
ATOM 1682 N N . TRP A 1 222 ? -15.879 -4.587 15.330 1.00 91.44 222 TRP A N 1
ATOM 1683 C CA . TRP A 1 222 ? -15.988 -3.170 15.010 1.00 91.44 222 TRP A CA 1
ATOM 1684 C C . TRP A 1 222 ? -17.459 -2.792 14.968 1.00 91.44 222 TRP A C 1
ATOM 1686 O O . TRP A 1 222 ? -18.222 -3.340 14.170 1.00 91.44 222 TRP A O 1
ATOM 1696 N N . VAL A 1 223 ? -17.861 -1.864 15.832 1.00 91.38 223 VAL A N 1
ATOM 1697 C CA . VAL A 1 223 ? -19.244 -1.408 15.966 1.00 91.38 223 VAL A CA 1
ATOM 1698 C C . VAL A 1 223 ? -19.341 0.030 15.477 1.00 91.38 223 VAL A C 1
ATOM 1700 O O . VAL A 1 223 ? -18.744 0.943 16.049 1.00 91.38 223 VAL A O 1
ATOM 1703 N N . GLN A 1 224 ? -20.123 0.229 14.423 1.00 92.25 224 GLN A N 1
ATOM 1704 C CA . GLN A 1 224 ? -20.395 1.530 13.829 1.00 92.25 224 GLN A CA 1
ATOM 1705 C C . GLN A 1 224 ? -21.827 1.966 14.186 1.00 92.25 224 GLN A C 1
ATOM 1707 O O . GLN A 1 224 ? -22.784 1.295 13.778 1.00 92.25 224 GLN A O 1
ATOM 1712 N N . PRO A 1 225 ? -22.020 3.082 14.917 1.00 90.69 225 PRO A N 1
ATOM 1713 C CA . PRO A 1 225 ? -23.340 3.663 15.119 1.00 90.69 225 PRO A CA 1
ATOM 1714 C C . PRO A 1 225 ? -23.901 4.186 13.791 1.00 90.69 225 PRO A C 1
ATOM 1716 O O . PRO A 1 225 ? -23.157 4.666 12.935 1.00 90.69 225 PRO A O 1
ATOM 1719 N N . GLY A 1 226 ? -25.219 4.087 13.621 1.00 89.00 226 GLY A N 1
ATOM 1720 C CA . GLY A 1 226 ? -25.902 4.586 12.429 1.00 89.00 226 GLY A CA 1
ATOM 1721 C C . GLY A 1 226 ? -26.176 6.085 12.476 1.00 89.00 226 GLY A C 1
ATOM 1722 O O . GLY A 1 226 ? -26.184 6.691 13.547 1.00 89.00 226 GLY A O 1
ATOM 1723 N N . GLY A 1 227 ? -26.426 6.671 11.304 1.00 84.75 227 GLY A N 1
ATOM 1724 C CA . GLY A 1 227 ? -26.769 8.089 11.170 1.00 84.75 227 GLY A CA 1
ATOM 1725 C C . GLY A 1 227 ? -25.557 9.019 11.218 1.00 84.75 227 GLY A C 1
ATOM 1726 O O . GLY A 1 227 ? -25.703 10.202 11.517 1.00 84.75 227 GLY A O 1
ATOM 1727 N N . GLN A 1 228 ? -24.360 8.499 10.939 1.00 88.31 228 GLN A N 1
ATOM 1728 C CA . GLN A 1 228 ? -23.158 9.322 10.841 1.00 88.31 228 GLN A CA 1
ATOM 1729 C C . GLN A 1 228 ? -23.160 10.054 9.502 1.00 88.31 228 GLN A C 1
ATOM 1731 O O . GLN A 1 228 ? -23.121 9.416 8.454 1.00 88.31 228 GLN A O 1
ATOM 1736 N N . SER A 1 229 ? -23.228 11.383 9.536 1.00 84.94 229 SER A N 1
ATOM 1737 C CA . SER A 1 229 ? -23.13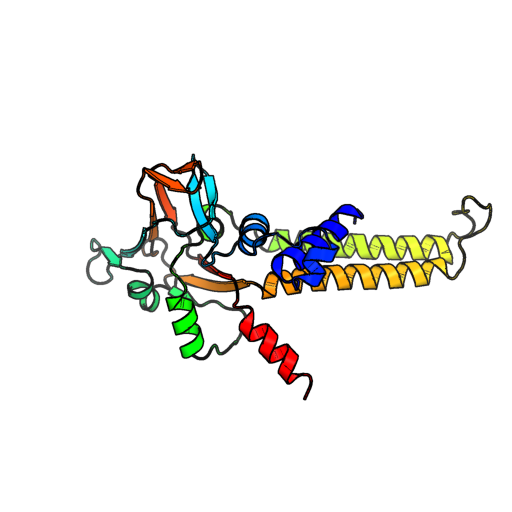6 12.222 8.339 1.00 84.94 229 SER A CA 1
ATOM 1738 C C . SER A 1 229 ? -21.699 12.694 8.151 1.00 84.94 229 SER A C 1
ATOM 1740 O O . SER A 1 229 ? -21.121 13.315 9.043 1.00 84.94 229 SER A O 1
ATOM 1742 N N . ILE A 1 230 ? -21.110 12.372 7.001 1.00 84.12 230 ILE A N 1
ATOM 1743 C CA . ILE A 1 230 ? -19.760 12.802 6.629 1.00 84.12 230 ILE A CA 1
ATOM 1744 C C . ILE A 1 230 ? -19.839 13.381 5.227 1.00 84.12 230 ILE A C 1
ATOM 1746 O O . ILE A 1 230 ? -20.135 12.673 4.265 1.00 84.12 230 ILE A O 1
ATOM 1750 N N . GLY A 1 231 ? -19.598 14.687 5.126 1.00 82.50 231 GLY A N 1
ATOM 1751 C CA . GLY A 1 231 ? -19.865 15.425 3.899 1.00 82.50 231 GLY A CA 1
ATOM 1752 C C . GLY A 1 231 ? -21.351 15.367 3.544 1.00 82.50 231 GLY A C 1
ATOM 1753 O O . GLY A 1 231 ? -22.200 15.771 4.337 1.00 82.50 231 GLY A O 1
ATOM 1754 N N . ASP A 1 232 ? -21.649 14.863 2.354 1.00 83.56 232 ASP A N 1
ATOM 1755 C CA . ASP A 1 232 ? -22.988 14.686 1.788 1.00 83.56 232 ASP A CA 1
ATOM 1756 C C . ASP A 1 232 ? -23.550 13.261 1.959 1.00 83.56 232 ASP A C 1
ATOM 1758 O O . ASP A 1 232 ? -24.698 13.004 1.594 1.00 83.56 232 ASP A O 1
ATOM 1762 N N . GLN A 1 233 ? -22.774 12.339 2.538 1.00 84.12 233 GLN A N 1
ATOM 1763 C CA . GLN A 1 233 ? -23.167 10.941 2.722 1.00 84.12 233 GLN A CA 1
ATOM 1764 C C . GLN A 1 233 ? -23.602 10.651 4.160 1.00 84.12 233 GLN A C 1
ATOM 1766 O O . GLN A 1 233 ? -23.040 11.175 5.125 1.00 84.12 233 GLN A O 1
ATOM 1771 N N . VAL A 1 234 ? -24.599 9.774 4.305 1.00 87.06 234 VAL A N 1
ATOM 1772 C CA . VAL A 1 234 ? -25.087 9.284 5.600 1.00 87.06 234 VAL A CA 1
ATOM 1773 C C . VAL A 1 234 ? -24.810 7.791 5.700 1.00 87.06 234 VAL A C 1
ATOM 1775 O O . VAL A 1 234 ? -25.356 6.997 4.940 1.00 87.06 234 VAL A O 1
ATOM 1778 N N . PHE A 1 235 ? -23.982 7.409 6.666 1.00 88.06 235 PHE A N 1
ATOM 1779 C CA . PHE A 1 235 ? -23.592 6.026 6.899 1.00 88.06 235 PHE A CA 1
ATOM 1780 C C . PHE A 1 235 ? -24.561 5.338 7.867 1.00 88.06 235 PHE A C 1
ATOM 1782 O O . PHE A 1 235 ? -24.926 5.869 8.925 1.00 88.06 235 PHE A O 1
ATOM 1789 N N . GLY A 1 236 ? -24.980 4.129 7.494 1.00 87.88 236 GLY A N 1
ATOM 1790 C CA . GLY A 1 236 ? -25.829 3.268 8.313 1.00 87.88 236 GLY A CA 1
ATOM 1791 C C . GLY A 1 236 ? -25.093 2.673 9.516 1.00 87.88 236 GLY A C 1
ATOM 1792 O O . GLY A 1 236 ? -23.875 2.786 9.656 1.00 87.88 236 GLY A O 1
ATOM 1793 N N . SER A 1 237 ? -25.841 2.022 10.408 1.00 90.62 237 SER A N 1
ATOM 1794 C CA . SER A 1 237 ? -25.249 1.218 11.480 1.00 90.62 237 SER A CA 1
ATOM 1795 C C . SER A 1 237 ? -24.694 -0.076 10.905 1.00 90.62 237 SER A C 1
ATOM 1797 O O . SER A 1 237 ? -25.339 -0.702 10.062 1.00 90.62 237 SER A O 1
ATOM 1799 N N . SER A 1 238 ? -23.532 -0.514 11.365 1.00 89.19 238 SER A N 1
ATOM 1800 C CA . SER A 1 238 ? -22.923 -1.758 10.895 1.00 89.19 238 SER A CA 1
ATOM 1801 C C . SER A 1 238 ? -22.084 -2.392 11.992 1.00 89.19 238 SER A C 1
ATOM 1803 O O . SER A 1 238 ? -21.552 -1.701 12.861 1.00 89.19 238 SER A O 1
ATOM 1805 N N . ILE A 1 239 ? -21.977 -3.717 11.951 1.00 89.38 239 ILE A N 1
ATOM 1806 C CA . ILE A 1 239 ? -21.081 -4.470 12.818 1.00 89.38 239 ILE A CA 1
ATOM 1807 C C . ILE A 1 239 ? -20.231 -5.394 11.955 1.00 89.38 239 ILE A C 1
ATOM 1809 O O . ILE A 1 239 ? -20.753 -6.161 11.147 1.00 89.38 239 ILE A O 1
ATOM 1813 N N . GLY A 1 240 ? -18.918 -5.288 12.113 1.00 87.06 240 GLY A N 1
ATOM 1814 C CA . GLY A 1 240 ? -17.949 -6.190 11.507 1.00 87.06 240 GLY A CA 1
ATOM 1815 C C . GLY A 1 240 ? -17.286 -7.037 12.581 1.00 87.06 240 GLY A C 1
ATOM 1816 O O . GLY A 1 240 ? -17.136 -6.593 13.719 1.00 87.06 240 GLY A O 1
ATOM 1817 N N . TYR A 1 241 ? -16.863 -8.245 12.225 1.00 87.81 241 TYR A N 1
ATOM 1818 C CA . TYR A 1 241 ? -16.010 -9.050 13.089 1.00 87.81 241 TYR A CA 1
ATOM 1819 C C . TYR A 1 241 ? -14.917 -9.737 12.278 1.00 87.81 241 TYR A C 1
ATOM 1821 O O . TYR A 1 241 ? -15.086 -10.004 11.088 1.00 87.81 241 TYR A O 1
ATOM 1829 N N . SER A 1 242 ? -13.795 -10.026 12.930 1.00 85.25 242 SER A N 1
ATOM 1830 C CA . SER A 1 242 ? -12.704 -10.807 12.355 1.00 85.25 242 SER A CA 1
ATOM 1831 C C . SER A 1 242 ? -12.200 -11.819 13.374 1.00 85.25 242 SER A C 1
ATOM 1833 O O . SER A 1 242 ? -11.960 -11.494 14.538 1.00 85.25 242 SER A O 1
ATOM 1835 N N . GLU A 1 243 ? -12.052 -13.062 12.918 1.00 82.44 243 GLU A N 1
ATOM 1836 C CA . GLU A 1 243 ? -11.416 -14.158 13.663 1.00 82.44 243 GLU A CA 1
ATOM 1837 C C . GLU A 1 243 ? -9.989 -14.423 13.158 1.00 82.44 243 GLU A C 1
ATOM 1839 O O . GLU A 1 243 ? -9.376 -15.440 13.488 1.00 82.44 243 GLU A O 1
ATOM 1844 N N . ASN A 1 244 ? -9.460 -13.534 12.312 1.00 81.88 244 ASN A N 1
ATOM 1845 C CA . ASN A 1 244 ? -8.132 -13.711 11.753 1.00 81.88 244 ASN A CA 1
ATOM 1846 C C . ASN A 1 244 ? -7.078 -13.595 12.868 1.00 81.88 244 ASN A C 1
ATOM 1848 O O . ASN A 1 244 ? -7.091 -12.628 13.630 1.00 81.88 244 ASN A O 1
ATOM 1852 N N . PRO A 1 245 ? -6.098 -14.516 12.929 1.00 81.56 245 PRO A N 1
ATOM 1853 C CA . PRO A 1 245 ? -5.021 -14.455 13.918 1.00 81.56 245 PRO A CA 1
ATOM 1854 C C . PRO A 1 245 ? -3.997 -13.351 13.608 1.00 81.56 245 PRO A C 1
ATOM 1856 O O . PRO A 1 245 ? -2.983 -13.249 14.293 1.00 81.56 245 PRO A O 1
ATOM 1859 N N . TYR A 1 246 ? -4.236 -12.559 12.560 1.00 84.12 246 TYR A N 1
ATOM 1860 C CA . TYR A 1 246 ? -3.402 -11.454 12.116 1.00 84.12 246 TYR A CA 1
ATOM 1861 C C . TYR A 1 246 ? -4.219 -10.173 12.143 1.00 84.12 246 TYR A C 1
ATOM 1863 O O . TYR A 1 246 ? -5.329 -10.146 11.612 1.00 84.12 246 TYR A O 1
ATOM 1871 N N . TYR A 1 247 ? -3.633 -9.119 12.689 1.00 85.56 247 TYR A N 1
ATOM 1872 C CA . TYR A 1 247 ? -4.243 -7.803 12.764 1.00 85.56 247 TYR A CA 1
ATOM 1873 C C . TYR A 1 247 ? -3.207 -6.755 12.361 1.00 85.56 247 TYR A C 1
ATOM 1875 O O . TYR A 1 247 ? -2.059 -6.819 12.796 1.00 85.56 247 TYR A O 1
ATOM 1883 N N . ILE A 1 248 ? -3.576 -5.846 11.464 1.00 86.31 248 ILE A N 1
ATOM 1884 C CA . ILE A 1 248 ? -2.679 -4.813 10.938 1.00 86.31 248 ILE A CA 1
ATOM 1885 C C . ILE A 1 248 ? -3.199 -3.451 11.358 1.00 86.31 248 ILE A C 1
ATOM 1887 O O . ILE A 1 248 ? -4.371 -3.131 11.148 1.00 86.31 248 ILE A O 1
ATOM 1891 N N . ARG A 1 249 ? -2.294 -2.636 11.882 1.00 85.62 249 ARG A N 1
ATOM 1892 C CA . ARG A 1 249 ? -2.506 -1.218 12.133 1.00 85.62 249 ARG A CA 1
ATOM 1893 C C . ARG A 1 249 ? -1.591 -0.439 11.202 1.00 85.62 249 ARG A C 1
ATOM 1895 O O . ARG A 1 249 ? -0.384 -0.632 11.244 1.00 85.62 249 ARG A O 1
ATOM 1902 N N . SER A 1 250 ? -2.161 0.385 10.337 1.00 87.06 250 SER A N 1
ATOM 1903 C CA . SER A 1 250 ? -1.432 1.144 9.323 1.00 87.06 250 SER A CA 1
ATOM 1904 C C . SER A 1 250 ? -1.833 2.606 9.442 1.00 87.06 250 SER A C 1
ATOM 1906 O O . SER A 1 250 ? -3.002 2.943 9.229 1.00 87.06 250 SER A O 1
ATOM 1908 N N . ILE A 1 251 ? -0.887 3.467 9.815 1.00 86.56 251 ILE A N 1
ATOM 1909 C CA . ILE A 1 251 ? -1.113 4.908 9.976 1.00 86.56 251 ILE A CA 1
ATOM 1910 C C . ILE A 1 251 ? -0.178 5.708 9.083 1.00 86.56 251 ILE A C 1
ATOM 1912 O O . ILE A 1 251 ? 0.906 5.253 8.727 1.00 86.56 251 ILE A O 1
ATOM 1916 N N . LYS A 1 252 ? -0.588 6.914 8.703 1.00 85.12 252 LYS A N 1
ATOM 1917 C CA . LYS A 1 252 ? 0.298 7.803 7.954 1.00 85.12 252 LYS A CA 1
ATOM 1918 C C . LYS A 1 252 ? 1.516 8.183 8.804 1.00 85.12 252 LYS A C 1
ATOM 1920 O O . LYS A 1 252 ? 1.356 8.670 9.921 1.00 85.12 252 LYS A O 1
ATOM 1925 N N . ALA A 1 253 ? 2.710 8.013 8.239 1.00 79.31 253 ALA A N 1
ATOM 1926 C CA . ALA A 1 253 ? 3.953 8.418 8.881 1.00 79.31 253 ALA A CA 1
ATOM 1927 C C . ALA A 1 253 ? 4.036 9.950 8.979 1.00 79.31 253 ALA A C 1
ATOM 1929 O O . ALA A 1 253 ? 3.685 10.674 8.037 1.00 79.31 253 ALA A O 1
ATOM 1930 N N . ASP A 1 254 ? 4.516 10.459 10.114 1.00 66.31 254 ASP A N 1
ATOM 1931 C CA . ASP A 1 254 ? 4.670 11.897 10.308 1.00 66.31 254 ASP A CA 1
ATOM 1932 C C . ASP A 1 254 ? 5.812 12.439 9.434 1.00 66.31 254 ASP A C 1
ATOM 1934 O O . ASP A 1 254 ? 6.978 12.050 9.538 1.00 66.31 254 ASP A O 1
ATOM 1938 N N . SER A 1 255 ? 5.470 13.382 8.558 1.00 52.78 255 SER A N 1
ATOM 1939 C CA . SER A 1 255 ? 6.409 14.042 7.647 1.00 52.78 255 SER A CA 1
ATOM 1940 C C . SER A 1 255 ? 7.513 14.846 8.353 1.00 52.78 255 SER A C 1
ATOM 1942 O O . SER A 1 255 ? 8.469 15.262 7.692 1.00 52.78 255 SER A O 1
ATOM 1944 N N . GLN A 1 256 ? 7.413 15.073 9.670 1.00 44.50 256 GLN A N 1
ATOM 1945 C CA . GLN A 1 256 ? 8.453 15.763 10.439 1.00 44.50 256 GLN A CA 1
ATOM 1946 C C . GLN A 1 256 ? 9.760 14.955 10.534 1.00 44.50 256 GLN A C 1
ATOM 1948 O O . GLN A 1 256 ? 10.831 15.535 10.358 1.00 44.50 256 GLN A O 1
ATOM 1953 N N . GLY A 1 257 ? 9.701 13.624 10.663 1.00 38.84 257 GLY A N 1
ATOM 1954 C CA . GLY A 1 257 ? 10.908 12.785 10.751 1.00 38.84 257 GLY A CA 1
ATOM 1955 C C . GLY A 1 257 ? 11.720 12.727 9.449 1.00 38.84 257 GLY A C 1
ATOM 1956 O O . GLY A 1 257 ? 12.948 12.670 9.471 1.00 38.84 257 GLY A O 1
ATOM 1957 N N . LEU A 1 258 ? 11.063 12.820 8.285 1.00 39.59 258 LEU A N 1
ATOM 1958 C CA . LEU A 1 258 ? 11.758 12.876 6.989 1.00 39.59 258 LEU A CA 1
ATOM 1959 C C . LEU A 1 258 ? 12.476 14.216 6.755 1.00 39.59 258 LEU A C 1
ATOM 1961 O O . LEU A 1 258 ? 13.462 14.258 6.017 1.00 39.59 258 LEU A O 1
ATOM 1965 N N . ARG A 1 259 ? 11.998 15.306 7.374 1.00 39.53 259 ARG A N 1
ATOM 1966 C CA . ARG A 1 259 ? 12.672 16.611 7.316 1.00 39.53 259 ARG A CA 1
ATOM 1967 C C . ARG A 1 259 ? 13.961 16.605 8.129 1.00 39.53 259 ARG A C 1
ATOM 1969 O O . ARG A 1 259 ? 14.953 17.119 7.626 1.00 39.53 259 ARG A O 1
ATOM 1976 N N . GLU A 1 260 ? 13.972 15.969 9.301 1.00 32.50 260 GLU A N 1
ATOM 1977 C CA . GLU A 1 260 ? 15.178 15.866 10.134 1.00 32.50 260 GLU A CA 1
ATOM 1978 C C . GLU A 1 260 ? 16.284 15.027 9.481 1.00 32.50 260 GLU A C 1
ATOM 1980 O O . GLU A 1 260 ? 17.443 15.442 9.472 1.00 32.50 260 GLU A O 1
ATOM 1985 N N . VAL A 1 261 ? 15.939 13.899 8.849 1.00 40.56 261 VAL A N 1
ATOM 1986 C CA . VAL A 1 261 ? 16.922 13.051 8.143 1.00 40.56 261 VAL A CA 1
ATOM 1987 C C . VAL A 1 261 ? 17.515 13.764 6.921 1.00 40.56 261 VAL A C 1
ATOM 1989 O O . VAL A 1 261 ? 18.707 13.628 6.646 1.00 40.56 261 VAL A O 1
ATOM 1992 N N . ALA A 1 262 ? 16.722 14.572 6.208 1.00 40.44 262 ALA A N 1
ATOM 1993 C CA . ALA A 1 262 ? 17.218 15.375 5.090 1.00 40.44 262 ALA A CA 1
ATOM 1994 C C . ALA A 1 262 ? 18.106 16.550 5.545 1.00 40.44 262 ALA A C 1
ATOM 1996 O O . ALA A 1 262 ? 19.038 16.914 4.830 1.00 40.44 262 ALA A O 1
ATOM 1997 N N . THR A 1 263 ? 17.862 17.125 6.728 1.00 38.31 263 THR A N 1
ATOM 1998 C CA . THR A 1 263 ? 18.732 18.169 7.298 1.00 38.31 263 THR A CA 1
ATOM 1999 C C . THR A 1 263 ? 20.010 17.615 7.928 1.00 38.31 263 THR A C 1
ATOM 2001 O O . THR A 1 263 ? 21.046 18.264 7.832 1.00 38.31 263 THR A O 1
ATOM 2004 N N . LEU A 1 264 ? 19.983 16.407 8.502 1.00 37.44 264 LEU A N 1
ATOM 2005 C CA . LEU A 1 264 ? 21.162 15.767 9.106 1.00 37.44 264 LEU A CA 1
ATOM 2006 C C . LEU A 1 264 ? 22.170 15.230 8.075 1.00 37.44 264 LEU A C 1
ATOM 2008 O O . LEU A 1 264 ? 23.331 15.033 8.409 1.00 37.44 264 LEU A O 1
ATOM 2012 N N . GLY A 1 265 ? 21.758 15.017 6.821 1.00 37.03 265 GLY A N 1
ATOM 2013 C CA . GLY A 1 265 ? 22.660 14.649 5.719 1.00 37.03 265 GLY A CA 1
ATOM 2014 C C . GLY A 1 265 ? 23.353 15.832 5.028 1.00 37.03 265 GLY A C 1
ATOM 2015 O O . GLY A 1 265 ? 24.098 15.617 4.073 1.00 37.03 265 GLY A O 1
ATOM 2016 N N . LEU A 1 266 ? 23.079 17.068 5.462 1.00 39.91 266 LEU A N 1
ATOM 2017 C CA . LEU A 1 266 ? 23.607 18.311 4.882 1.00 39.91 266 LEU A CA 1
ATOM 2018 C C . LEU A 1 266 ? 24.459 19.135 5.869 1.00 39.91 266 LEU A C 1
ATOM 2020 O O . LEU A 1 266 ? 24.712 20.312 5.605 1.00 39.91 266 LEU A O 1
ATOM 2024 N N . GLN A 1 267 ? 24.918 18.531 6.970 1.00 34.91 267 GLN A N 1
ATOM 2025 C CA . GLN A 1 267 ? 25.915 19.116 7.875 1.00 34.91 267 GLN A CA 1
ATOM 2026 C C . GLN A 1 267 ? 27.253 18.387 7.805 1.00 34.91 267 GLN A C 1
ATOM 2028 O O . GLN A 1 267 ? 27.245 17.138 7.756 1.00 34.91 267 GLN A O 1
#

Secondary structure (DSSP, 8-state):
--HHHHHHHHHHHHHHH--HHHHHHTT-TT--HHHHHHHH-SSB-SSEEEEEETTEEEEEES----EEEEEEE-SS-TT-EEEE-HHHHHHHHEEE--STT----HHHHHHHHHT--S--HIIIIIS----HHHHHHHHHHHHHHHHHHHHHHHIIIIISTTTSB-TTSSBPPTTHHHHHHHHHHHHHHHHHHHHHHHHHTEEEEEEEES---TTSPPEEEEEE-S-EEETTEEEPPEEEEE--SEEEEEEEPPHHHHHHHHHHTT-

Foldseek 3Di:
DPPVVLVVLLLLLCLQQNDLVSCVVVVNNPPDNQNSCQPPHLAAEQQWAWDDADNAIHIAGHDADKDKKKWFQDPVDNPDIDIDHCVVCCVPWKDWDDDPDPPPPVVNVVVVVVRPPHFRCCVFPNDDDDPPVVVVVVVVVVVVVLVVVLVVLCCQQPPVQVVDQDPVRGGDDPVSNVVVVVVSVVSVVSSVVSVVSSVVQKDKIKMFTPDPDLSGQIKMKMWGDFQDDGPNDGGGTDMDMGSDRMGMHMHGDDPVVVVVVVVVVVD

Sequence (267 aa):
MAPLGLLTAVVSAIRVCGTPSMRAFIGRAQESPGTAEVELLSCTSETTAELFNEGGIARVFGEPRILEIMVKPSDADPKGLVVGSFDDVRFDAWIETGPLGRDRDGLVEADLLSRYHRPNLSLNVGITRLPIAVTYAAAVMGIALQIGMLLFAALTVYSYSNSFITTSGRPADVYAFPMTFIGTVLVCTGMFLCAFVIEKSTDEVHYKQLQVDKKKLCRIYWVQPGGQSIGDQVFGSSIGYSENPYYIRSIKADSQGLREVATLGLQ

Organism: NCBI:txid3140254